Protein AF-X1U974-F1 (afdb_monomer)

Structure (mmCIF, N/CA/C/O backbone):
data_AF-X1U974-F1
#
_entry.id   AF-X1U974-F1
#
loop_
_atom_site.group_PDB
_atom_site.id
_atom_site.type_symbol
_atom_site.label_atom_id
_atom_site.label_alt_id
_atom_site.label_comp_id
_atom_site.label_asym_id
_atom_site.label_entity_id
_atom_site.label_seq_id
_atom_site.pdbx_PDB_ins_code
_atom_site.Cartn_x
_atom_site.Cartn_y
_atom_site.Cartn_z
_atom_site.occupancy
_atom_site.B_iso_or_equiv
_atom_site.auth_seq_id
_atom_site.auth_comp_id
_atom_site.auth_asym_id
_atom_site.auth_atom_id
_atom_site.pdbx_PDB_model_num
ATOM 1 N N . MET A 1 1 ? -51.742 29.903 -13.709 1.00 41.25 1 MET A N 1
ATOM 2 C CA . MET A 1 1 ? -50.369 30.451 -13.685 1.00 41.25 1 MET A CA 1
ATOM 3 C C . MET A 1 1 ? -49.896 30.508 -12.237 1.00 41.25 1 MET A C 1
ATOM 5 O O . MET A 1 1 ? -50.347 31.370 -11.498 1.00 41.25 1 MET A O 1
ATOM 9 N N . LYS A 1 2 ? -49.104 29.526 -11.785 1.00 35.72 2 LYS A N 1
ATOM 10 C CA . LYS A 1 2 ? -48.577 29.450 -10.411 1.00 35.72 2 LYS A CA 1
ATOM 11 C C . LYS A 1 2 ? -47.057 29.304 -10.480 1.00 35.72 2 LYS A C 1
ATOM 13 O O . LYS A 1 2 ? -46.563 28.228 -10.788 1.00 35.72 2 LYS A O 1
ATOM 18 N N . ASN A 1 3 ? -46.354 30.394 -10.187 1.00 39.34 3 ASN A N 1
ATOM 19 C CA . ASN A 1 3 ? -44.942 30.393 -9.820 1.00 39.34 3 ASN A CA 1
ATOM 20 C C . ASN A 1 3 ? -44.834 30.101 -8.324 1.00 39.34 3 ASN A C 1
ATOM 22 O O . ASN A 1 3 ? -45.470 30.797 -7.531 1.00 39.34 3 ASN A O 1
ATOM 26 N N . ARG A 1 4 ? -44.000 29.132 -7.931 1.00 42.38 4 ARG A N 1
ATOM 27 C CA . ARG A 1 4 ? -43.381 29.118 -6.599 1.00 42.38 4 ARG A CA 1
ATOM 28 C C . ARG A 1 4 ? -42.112 28.260 -6.578 1.00 42.38 4 ARG A C 1
ATOM 30 O O . ARG A 1 4 ? -42.156 27.040 -6.659 1.00 42.38 4 ARG A O 1
ATOM 37 N N . ASN A 1 5 ? -41.010 28.996 -6.496 1.00 41.78 5 ASN A N 1
ATOM 38 C CA . ASN A 1 5 ? -39.643 28.682 -6.091 1.00 41.78 5 ASN A CA 1
ATOM 39 C C . ASN A 1 5 ? -39.423 27.365 -5.324 1.00 41.78 5 ASN A C 1
ATOM 41 O O . ASN A 1 5 ? -39.902 27.215 -4.204 1.00 41.78 5 ASN A O 1
ATOM 45 N N . TYR A 1 6 ? -38.543 26.518 -5.866 1.00 37.97 6 TYR A N 1
ATOM 46 C CA . TYR A 1 6 ? -37.746 25.544 -5.113 1.00 37.97 6 TYR A CA 1
ATOM 47 C C . TYR A 1 6 ? -36.282 25.645 -5.561 1.00 37.97 6 TYR A C 1
ATOM 49 O O . TYR A 1 6 ? -35.793 24.856 -6.359 1.00 37.97 6 TYR A O 1
ATOM 57 N N . ILE A 1 7 ? -35.580 26.654 -5.051 1.00 46.31 7 ILE A N 1
ATOM 58 C CA . ILE A 1 7 ? -34.113 26.689 -5.026 1.00 46.31 7 ILE A CA 1
ATOM 59 C C . ILE A 1 7 ? -33.755 26.991 -3.581 1.00 46.31 7 ILE A C 1
ATOM 61 O O . ILE A 1 7 ? -33.578 28.150 -3.243 1.00 46.31 7 ILE A O 1
ATOM 65 N N . PHE A 1 8 ? -33.766 25.988 -2.703 1.00 40.53 8 PHE A N 1
ATOM 66 C CA . PHE A 1 8 ? -33.146 26.089 -1.375 1.00 40.53 8 PHE A CA 1
ATOM 67 C C . PHE A 1 8 ? -33.084 24.714 -0.693 1.00 40.53 8 PHE A C 1
ATOM 69 O O . PHE A 1 8 ? -33.729 24.494 0.322 1.00 40.53 8 PHE A O 1
ATOM 76 N N . LEU A 1 9 ? -32.337 23.754 -1.254 1.00 38.91 9 LEU A N 1
ATOM 77 C CA . LEU A 1 9 ? -31.927 22.573 -0.478 1.00 38.91 9 LEU A CA 1
ATOM 78 C C . LEU A 1 9 ? -30.726 21.817 -1.077 1.00 38.91 9 LEU A C 1
ATOM 80 O O . LEU A 1 9 ? -30.808 20.622 -1.314 1.00 38.91 9 LEU A O 1
ATOM 84 N N . CYS A 1 10 ? -29.596 22.489 -1.324 1.00 38.03 10 CYS A N 1
ATOM 85 C CA . CYS A 1 10 ? -28.354 21.774 -1.681 1.00 38.03 10 CYS A CA 1
ATOM 86 C C . CYS A 1 10 ? -27.076 22.267 -0.986 1.00 38.03 10 CYS A C 1
ATOM 88 O O . CYS A 1 10 ? -26.021 21.692 -1.224 1.00 38.03 10 CYS A O 1
ATOM 90 N N . LEU A 1 11 ? -27.125 23.270 -0.100 1.00 37.75 11 LEU A N 1
ATOM 91 C CA . LEU A 1 11 ? -25.894 23.852 0.464 1.00 37.75 11 LEU A CA 1
ATOM 92 C C . LEU A 1 11 ? -25.492 23.381 1.872 1.00 37.75 11 LEU A C 1
ATOM 94 O O . LEU A 1 11 ? -24.468 23.830 2.372 1.00 37.75 11 LEU A O 1
ATOM 98 N N . LEU A 1 12 ? -26.235 22.473 2.513 1.00 35.28 12 LEU A N 1
ATOM 99 C CA . LEU A 1 12 ? -25.920 22.037 3.886 1.00 35.28 12 LEU A CA 1
ATOM 100 C C . LEU A 1 12 ? -25.143 20.711 3.979 1.00 35.28 12 LEU A C 1
ATOM 102 O O . LEU A 1 12 ? -24.630 20.390 5.045 1.00 35.28 12 LEU A O 1
ATOM 106 N N . ALA A 1 13 ? -24.973 19.974 2.876 1.00 35.94 13 ALA A N 1
ATOM 107 C CA . ALA A 1 13 ? -24.183 18.735 2.868 1.00 35.94 13 ALA A CA 1
ATOM 108 C C . ALA A 1 13 ? -22.669 18.960 2.661 1.00 35.94 13 ALA A C 1
ATOM 110 O O . ALA A 1 13 ? -21.876 18.058 2.922 1.00 35.94 13 ALA A O 1
ATOM 111 N N . SER A 1 14 ? -22.241 20.147 2.212 1.00 40.78 14 SER A N 1
ATOM 112 C CA . SER A 1 14 ? -20.832 20.412 1.875 1.00 40.78 14 SER A CA 1
ATOM 113 C C . SER A 1 14 ? -19.961 20.780 3.080 1.00 40.78 14 SER A C 1
ATOM 115 O O . SER A 1 14 ? -18.750 20.578 3.041 1.00 40.78 14 SER A O 1
ATOM 117 N N . VAL A 1 15 ? -20.553 21.284 4.167 1.00 36.28 15 VAL A N 1
ATOM 118 C CA . VAL A 1 15 ? -19.788 21.797 5.317 1.00 36.28 15 VAL A CA 1
ATOM 119 C C . VAL A 1 15 ? -19.498 20.699 6.351 1.00 36.28 15 VAL A C 1
ATOM 121 O O . VAL A 1 15 ? -18.436 20.708 6.968 1.00 36.28 15 VAL A O 1
ATOM 124 N N . ALA A 1 16 ? -20.362 19.685 6.477 1.00 35.19 16 ALA A N 1
ATOM 125 C CA . ALA A 1 16 ? -20.149 18.565 7.404 1.00 35.19 16 ALA A CA 1
ATOM 126 C C . ALA A 1 16 ? -19.014 17.610 6.967 1.00 35.19 16 ALA A C 1
ATOM 128 O O . ALA A 1 16 ? -18.365 16.994 7.809 1.00 35.19 16 ALA A O 1
ATOM 129 N N . PHE A 1 17 ? -18.703 17.535 5.668 1.00 39.28 17 PHE A N 1
ATOM 130 C CA . PHE A 1 17 ? -17.554 16.768 5.162 1.00 39.28 17 PHE A CA 1
ATOM 131 C C . PHE A 1 17 ? -16.210 17.502 5.307 1.00 39.28 17 PHE A C 1
ATOM 133 O O . PHE A 1 17 ? -15.156 16.866 5.319 1.00 39.28 17 PHE A O 1
ATOM 140 N N . ALA A 1 18 ? -16.220 18.829 5.462 1.00 36.62 18 ALA A N 1
ATOM 141 C CA . ALA A 1 18 ? -15.003 19.643 5.487 1.00 36.62 18 ALA A CA 1
ATOM 142 C C . ALA A 1 18 ? -14.203 19.537 6.805 1.00 36.62 18 ALA A C 1
ATOM 144 O O . ALA A 1 18 ? -13.054 19.975 6.869 1.00 36.62 18 ALA A O 1
ATOM 145 N N . HIS A 1 19 ? -14.771 18.938 7.859 1.00 35.94 19 HIS A N 1
ATOM 146 C CA . HIS A 1 19 ? -14.122 18.797 9.174 1.00 35.94 19 HIS A CA 1
ATOM 147 C C . HIS A 1 19 ? -13.789 17.355 9.583 1.00 35.94 19 HIS A C 1
ATOM 149 O O . HIS A 1 19 ? -13.323 17.128 10.699 1.00 35.94 19 HIS A O 1
ATOM 155 N N . ILE A 1 20 ? -13.940 16.399 8.660 1.00 44.09 20 ILE A N 1
ATOM 156 C CA . ILE A 1 20 ? -13.465 15.007 8.802 1.00 44.09 20 ILE A CA 1
ATOM 157 C C . ILE A 1 20 ? -12.173 14.775 7.972 1.00 44.09 20 ILE A C 1
ATOM 159 O O . ILE A 1 20 ? -11.497 13.762 8.108 1.00 44.09 20 ILE A O 1
ATOM 163 N N . ALA A 1 21 ? -11.762 15.743 7.143 1.00 43.97 21 ALA A N 1
ATOM 164 C CA . ALA A 1 21 ? -10.780 15.565 6.067 1.00 43.97 21 ALA A CA 1
ATOM 165 C C . ALA A 1 21 ? -9.357 16.108 6.351 1.00 43.97 21 ALA A C 1
ATOM 167 O O . ALA A 1 21 ? -8.755 16.767 5.504 1.00 43.97 21 ALA A O 1
ATOM 168 N N . ARG A 1 22 ? -8.779 15.824 7.521 1.00 46.78 22 ARG A N 1
ATOM 169 C CA . ARG A 1 22 ? -7.337 16.013 7.792 1.00 46.78 22 ARG A CA 1
ATOM 170 C C . ARG A 1 22 ? -6.771 14.678 8.292 1.00 46.78 22 ARG A C 1
ATOM 172 O O . ARG A 1 22 ? -7.036 14.330 9.425 1.00 46.78 22 ARG A O 1
ATOM 179 N N . ALA A 1 23 ? -6.023 13.861 7.558 1.00 50.75 23 ALA A N 1
ATOM 180 C CA . ALA A 1 23 ? -5.743 13.770 6.134 1.00 50.75 23 ALA A CA 1
ATOM 181 C C . ALA A 1 23 ? -5.768 12.267 5.798 1.00 50.75 23 ALA A C 1
ATOM 183 O O . ALA A 1 23 ? -4.878 11.528 6.211 1.00 50.75 23 ALA A O 1
ATOM 184 N N . ALA A 1 24 ? -6.792 11.797 5.087 1.00 69.50 24 ALA A N 1
ATOM 185 C CA . ALA A 1 24 ? -6.838 10.422 4.592 1.00 69.50 24 ALA A CA 1
ATOM 186 C C . ALA A 1 24 ? -5.988 10.321 3.317 1.00 69.50 24 ALA A C 1
ATOM 188 O O . ALA A 1 24 ? -6.545 10.184 2.238 1.00 69.50 24 ALA A O 1
ATOM 189 N N . GLY A 1 25 ? -4.667 10.503 3.439 1.00 70.94 25 GLY A N 1
ATOM 190 C CA . GLY A 1 25 ? -3.688 10.399 2.354 1.00 70.94 25 GLY A CA 1
ATOM 191 C C . GLY A 1 25 ? -4.029 11.125 1.026 1.00 70.94 25 GLY A C 1
ATOM 192 O O . GLY A 1 25 ? -4.978 11.908 0.936 1.00 70.94 25 GLY A O 1
ATOM 193 N N . PRO A 1 26 ? -3.231 10.913 -0.034 1.00 90.62 26 PRO A N 1
ATOM 194 C CA . PRO A 1 26 ? -1.833 10.511 0.099 1.00 90.62 26 PRO A CA 1
ATOM 195 C C . PRO A 1 26 ? -1.086 11.543 0.959 1.00 90.62 26 PRO A C 1
ATOM 197 O O . PRO A 1 26 ? -1.372 12.741 0.890 1.00 90.62 26 PRO A O 1
ATOM 200 N N . THR A 1 27 ? -0.166 11.094 1.813 1.00 92.94 27 THR A N 1
ATOM 201 C CA . THR A 1 27 ? 0.571 12.015 2.688 1.00 92.94 27 THR A CA 1
ATOM 202 C C . THR A 1 27 ? 1.463 12.919 1.835 1.00 92.94 27 THR A C 1
ATOM 204 O O . THR A 1 27 ? 2.226 12.397 1.011 1.00 92.94 27 THR A O 1
ATOM 207 N N . PRO A 1 28 ? 1.419 14.255 2.031 1.00 94.00 28 PRO A N 1
ATOM 208 C CA . PRO A 1 28 ? 2.282 15.186 1.311 1.00 94.00 28 PRO A CA 1
ATOM 209 C C . PRO A 1 28 ? 3.772 14.814 1.422 1.00 94.00 28 PRO A C 1
ATOM 211 O O . PRO A 1 28 ? 4.195 14.333 2.479 1.00 94.00 28 PRO A O 1
ATOM 214 N N . PRO A 1 29 ? 4.591 15.018 0.370 1.00 93.75 29 PRO A N 1
ATOM 215 C CA . PRO A 1 29 ? 5.989 14.579 0.362 1.00 93.75 29 PRO A CA 1
ATOM 216 C C . PRO A 1 29 ? 6.843 15.118 1.519 1.00 93.75 29 PRO A C 1
ATOM 218 O O . PRO A 1 29 ? 7.663 14.388 2.071 1.00 93.75 29 PRO A O 1
ATOM 221 N N . ASP A 1 30 ? 6.634 16.370 1.920 1.00 95.12 30 ASP A N 1
ATOM 222 C CA . ASP A 1 30 ? 7.318 17.017 3.041 1.00 95.12 30 ASP A CA 1
ATOM 223 C C . ASP A 1 30 ? 6.929 16.386 4.388 1.00 95.12 30 ASP A C 1
ATOM 225 O O . ASP A 1 30 ? 7.796 16.076 5.209 1.00 95.12 30 ASP A O 1
ATOM 229 N N . VAL A 1 31 ? 5.640 16.094 4.584 1.00 94.81 31 VAL A N 1
ATOM 230 C CA . VAL A 1 31 ? 5.135 15.396 5.776 1.00 94.81 31 VAL A CA 1
ATOM 231 C C . VAL A 1 31 ? 5.654 13.957 5.821 1.00 94.81 31 VAL A C 1
ATOM 233 O O . VAL A 1 31 ? 6.079 13.483 6.876 1.00 94.81 31 VAL A O 1
ATOM 236 N N . LYS A 1 32 ? 5.678 13.269 4.675 1.00 94.56 32 LYS A N 1
ATOM 237 C CA . LYS A 1 32 ? 6.235 11.918 4.524 1.00 94.56 32 LYS A CA 1
ATOM 238 C C . LYS A 1 32 ? 7.719 11.898 4.902 1.00 94.56 32 LYS A C 1
ATOM 240 O O . LYS A 1 32 ? 8.119 11.088 5.736 1.00 94.56 32 LYS A O 1
ATOM 245 N N . ALA A 1 33 ? 8.511 12.838 4.382 1.00 95.81 33 ALA A N 1
ATOM 246 C CA . ALA A 1 33 ? 9.928 12.979 4.715 1.00 95.81 33 ALA A CA 1
ATOM 247 C C . ALA A 1 33 ? 10.154 13.293 6.206 1.00 95.81 33 ALA A C 1
ATOM 249 O O . ALA A 1 33 ? 11.033 12.702 6.840 1.00 95.81 33 ALA A O 1
ATOM 250 N N . ALA A 1 34 ? 9.336 14.169 6.798 1.00 96.81 34 ALA A N 1
ATOM 251 C CA . ALA A 1 34 ? 9.402 14.477 8.225 1.00 96.81 34 ALA A CA 1
ATOM 252 C C . ALA A 1 34 ? 9.102 13.244 9.095 1.00 96.81 34 ALA A C 1
ATOM 254 O O . ALA A 1 34 ? 9.831 12.975 10.051 1.00 96.81 34 ALA A O 1
ATOM 255 N N . LYS A 1 35 ? 8.078 12.456 8.739 1.00 95.44 35 LYS A N 1
ATOM 256 C CA . LYS A 1 35 ? 7.738 11.198 9.422 1.00 95.44 35 LYS A CA 1
ATOM 257 C C . LYS A 1 35 ? 8.854 10.160 9.301 1.00 95.44 35 LYS A C 1
ATOM 259 O O . LYS A 1 35 ? 9.212 9.551 10.304 1.00 95.44 35 LYS A O 1
ATOM 264 N N . MET A 1 36 ? 9.438 9.996 8.112 1.00 96.81 36 MET A N 1
ATOM 265 C CA . MET A 1 36 ? 10.586 9.105 7.895 1.00 96.81 36 MET A CA 1
ATOM 266 C C . MET A 1 36 ? 11.767 9.497 8.788 1.00 96.81 36 MET A C 1
ATOM 268 O O . MET A 1 36 ? 12.278 8.661 9.532 1.00 96.81 36 MET A O 1
ATOM 272 N N . LYS A 1 37 ? 12.131 10.786 8.804 1.00 97.69 37 LYS A N 1
ATOM 273 C CA . LYS A 1 37 ? 13.188 11.314 9.676 1.00 97.69 37 LYS A CA 1
ATOM 274 C C . LYS A 1 37 ? 12.889 11.058 11.154 1.00 97.69 37 LYS A C 1
ATOM 276 O O . LYS A 1 37 ? 13.758 10.579 11.871 1.00 97.69 37 LYS A O 1
ATOM 281 N N . ALA A 1 38 ? 11.664 11.329 11.606 1.00 96.94 38 ALA A N 1
ATOM 282 C CA . ALA A 1 38 ? 11.255 11.111 12.995 1.00 96.94 38 ALA A CA 1
ATOM 283 C C . ALA A 1 38 ? 11.312 9.633 13.424 1.00 96.94 38 ALA A C 1
ATOM 285 O O . ALA A 1 38 ? 11.415 9.336 14.612 1.00 96.94 38 ALA A O 1
ATOM 286 N N . ARG A 1 39 ? 11.242 8.705 12.464 1.00 94.69 39 ARG A N 1
ATOM 287 C CA . ARG A 1 39 ? 11.281 7.254 12.686 1.00 94.69 39 ARG A CA 1
ATOM 288 C C . ARG A 1 39 ? 12.622 6.619 12.316 1.00 94.69 39 ARG A C 1
ATOM 290 O O . ARG A 1 39 ? 12.718 5.397 12.340 1.00 94.69 39 ARG A O 1
ATOM 297 N N . ASN A 1 40 ? 13.641 7.427 12.007 1.00 96.75 40 ASN A N 1
ATOM 298 C CA . ASN A 1 40 ? 14.952 6.977 11.528 1.00 96.75 40 ASN A CA 1
ATOM 299 C C . ASN A 1 40 ? 14.867 6.032 10.316 1.00 96.75 40 ASN A C 1
ATOM 301 O O . ASN A 1 40 ? 15.693 5.137 10.163 1.00 96.75 40 ASN A O 1
ATOM 305 N N . VAL A 1 41 ? 13.869 6.234 9.455 1.00 96.62 41 VAL A N 1
ATOM 306 C CA . VAL A 1 41 ? 13.731 5.508 8.194 1.00 96.62 41 VAL A CA 1
ATOM 307 C C . VAL A 1 41 ? 14.375 6.329 7.085 1.00 96.62 41 VAL A C 1
ATOM 309 O O . VAL A 1 41 ? 14.051 7.500 6.894 1.00 96.62 41 VAL A O 1
ATOM 312 N N . SER A 1 42 ? 15.277 5.711 6.333 1.00 97.06 42 SER A N 1
ATOM 313 C CA . SER A 1 42 ? 15.936 6.329 5.175 1.00 97.06 42 SER A CA 1
ATOM 314 C C . SER A 1 42 ? 15.439 5.740 3.854 1.00 97.06 42 SER A C 1
ATOM 316 O O . SER A 1 42 ? 15.156 4.545 3.765 1.00 97.06 42 SER A O 1
ATOM 318 N N . ALA A 1 43 ? 15.338 6.571 2.817 1.00 97.12 43 ALA A N 1
ATOM 319 C CA . ALA A 1 43 ? 15.158 6.092 1.448 1.00 97.12 43 ALA A CA 1
ATOM 320 C C . ALA A 1 43 ? 16.449 5.412 0.943 1.00 97.12 43 ALA A C 1
ATOM 322 O O . ALA A 1 43 ? 17.531 5.744 1.439 1.00 97.12 43 ALA A O 1
ATOM 323 N N . PRO A 1 44 ? 16.373 4.486 -0.033 1.00 97.94 44 PRO A N 1
ATOM 324 C CA . PRO A 1 44 ? 17.572 3.938 -0.657 1.00 97.94 44 PRO A CA 1
ATOM 325 C C . PRO A 1 44 ? 18.404 5.054 -1.301 1.00 97.94 44 PRO A C 1
ATOM 327 O O . PRO A 1 44 ? 17.875 5.921 -1.994 1.00 97.94 44 PRO A O 1
ATOM 330 N N . THR A 1 45 ? 19.716 5.008 -1.084 1.00 98.44 45 THR A N 1
ATOM 331 C CA . THR A 1 45 ? 20.695 5.866 -1.767 1.00 98.44 45 THR A CA 1
ATOM 332 C C . THR A 1 45 ? 20.774 5.532 -3.256 1.00 98.44 45 THR A C 1
ATOM 334 O O . THR A 1 45 ? 20.461 4.411 -3.655 1.00 98.44 45 THR A O 1
ATOM 337 N N . ASP A 1 46 ? 21.297 6.442 -4.079 1.00 98.44 46 ASP A N 1
ATOM 338 C CA . ASP A 1 46 ? 21.497 6.195 -5.516 1.00 98.44 46 ASP A CA 1
ATOM 339 C C . ASP A 1 46 ? 22.315 4.929 -5.797 1.00 98.44 46 ASP A C 1
ATOM 341 O O . ASP A 1 46 ? 22.018 4.178 -6.726 1.00 98.44 46 ASP A O 1
ATOM 345 N N . GLN A 1 47 ? 23.330 4.649 -4.972 1.00 98.56 47 GLN A N 1
ATOM 346 C CA . GLN A 1 47 ? 24.119 3.427 -5.104 1.00 98.56 47 GLN A CA 1
ATOM 347 C C . GLN A 1 47 ? 23.272 2.178 -4.825 1.00 98.56 47 GLN A C 1
ATOM 349 O O . GLN A 1 47 ? 23.373 1.194 -5.553 1.00 98.56 47 GLN A O 1
ATOM 354 N N . GLN A 1 48 ? 22.411 2.212 -3.807 1.00 98.62 48 GLN A N 1
ATOM 355 C CA . GLN A 1 48 ? 21.490 1.110 -3.521 1.00 98.62 48 GLN A CA 1
ATOM 356 C C . GLN A 1 48 ? 20.422 0.969 -4.608 1.00 98.62 48 GLN A C 1
ATOM 358 O O . GLN A 1 48 ? 20.096 -0.153 -4.981 1.00 98.62 48 GLN A O 1
ATOM 363 N N . ILE A 1 49 ? 19.927 2.074 -5.171 1.00 98.81 49 ILE A N 1
ATOM 364 C CA . ILE A 1 49 ? 19.004 2.051 -6.312 1.00 98.81 49 ILE A CA 1
ATOM 365 C C . ILE A 1 49 ? 19.659 1.350 -7.504 1.00 98.81 49 ILE A C 1
ATOM 367 O O . ILE A 1 49 ? 19.057 0.436 -8.058 1.00 98.81 49 ILE A O 1
ATOM 371 N N . LYS A 1 50 ? 20.913 1.678 -7.840 1.00 98.62 50 LYS A N 1
ATOM 372 C CA . LYS A 1 50 ? 21.663 0.988 -8.907 1.00 98.62 50 LYS A CA 1
ATOM 373 C C . LYS A 1 50 ? 21.800 -0.513 -8.653 1.00 98.62 50 LYS A C 1
ATOM 375 O O . LYS A 1 50 ? 21.688 -1.299 -9.588 1.00 98.62 50 LYS A O 1
ATOM 380 N N . LEU A 1 51 ? 22.018 -0.923 -7.402 1.00 98.62 51 LEU A N 1
ATOM 381 C CA . LEU A 1 51 ? 22.063 -2.345 -7.042 1.00 98.62 51 LEU A CA 1
ATOM 382 C C . LEU A 1 51 ? 20.699 -3.024 -7.232 1.00 98.62 51 LEU A C 1
ATOM 384 O O . LEU A 1 51 ? 20.646 -4.129 -7.765 1.00 98.62 51 LEU A O 1
ATOM 388 N N . ILE A 1 52 ? 19.599 -2.359 -6.861 1.00 98.44 52 ILE A N 1
ATOM 389 C CA . ILE A 1 52 ? 18.238 -2.866 -7.103 1.00 98.44 52 ILE A CA 1
ATOM 390 C C . ILE A 1 52 ? 17.974 -2.983 -8.614 1.00 98.44 52 ILE A C 1
ATOM 392 O O . ILE A 1 52 ? 17.452 -3.997 -9.072 1.00 98.44 52 ILE A O 1
ATOM 396 N N . GLU A 1 53 ? 18.368 -1.983 -9.406 1.00 98.38 53 GLU A N 1
ATOM 397 C CA . GLU A 1 53 ? 18.218 -1.994 -10.867 1.00 98.38 53 GLU A CA 1
ATOM 398 C C . GLU A 1 53 ? 19.029 -3.097 -11.545 1.00 98.38 53 GLU A C 1
ATOM 400 O O . GLU A 1 53 ? 18.529 -3.724 -12.482 1.00 98.38 53 GLU A O 1
ATOM 405 N N . ALA A 1 54 ? 20.252 -3.345 -11.075 1.00 98.25 54 ALA A N 1
ATOM 406 C CA . ALA A 1 54 ? 21.107 -4.416 -11.575 1.00 98.25 54 ALA A CA 1
ATOM 407 C C . ALA A 1 54 ? 20.561 -5.808 -11.219 1.00 98.25 54 ALA A C 1
ATOM 409 O O . ALA A 1 54 ? 20.685 -6.734 -12.016 1.00 98.25 54 ALA A O 1
ATOM 410 N N . ALA A 1 55 ? 19.938 -5.955 -10.046 1.00 97.94 55 ALA A N 1
ATOM 411 C CA . ALA A 1 55 ? 19.338 -7.214 -9.608 1.00 97.94 55 ALA A CA 1
ATOM 412 C C . ALA A 1 55 ? 17.984 -7.510 -10.280 1.00 97.94 55 ALA A C 1
ATOM 414 O O . ALA A 1 55 ? 17.602 -8.671 -10.424 1.00 97.94 55 ALA A O 1
ATOM 415 N N . ALA A 1 56 ? 17.237 -6.477 -10.676 1.00 97.50 56 ALA A N 1
ATOM 416 C CA . ALA A 1 56 ? 15.942 -6.640 -11.323 1.00 97.50 56 ALA A CA 1
ATOM 417 C C . ALA A 1 56 ? 16.093 -7.182 -12.762 1.00 97.50 56 ALA A C 1
ATOM 419 O O . ALA A 1 56 ? 16.914 -6.666 -13.524 1.00 97.50 56 ALA A O 1
ATOM 420 N N . PRO A 1 57 ? 15.280 -8.164 -13.192 1.00 96.88 57 PRO A N 1
ATOM 421 C CA . PRO A 1 57 ? 15.342 -8.685 -14.554 1.00 96.88 57 PRO A CA 1
ATOM 422 C C . PRO A 1 57 ? 14.893 -7.640 -15.586 1.00 96.88 57 PRO A C 1
ATOM 424 O O . PRO A 1 57 ? 14.000 -6.831 -15.329 1.00 96.88 57 PRO A O 1
ATOM 427 N N . ASP A 1 58 ? 15.474 -7.690 -16.786 1.00 96.06 58 ASP A N 1
ATOM 428 C CA . ASP A 1 58 ? 15.113 -6.794 -17.900 1.00 96.06 58 ASP A CA 1
ATOM 429 C C . ASP A 1 58 ? 13.807 -7.190 -18.600 1.00 96.06 58 ASP A C 1
ATOM 431 O O . ASP A 1 58 ? 13.281 -6.445 -19.421 1.00 96.06 58 ASP A O 1
ATOM 435 N N . LYS A 1 59 ? 13.294 -8.393 -18.332 1.00 94.81 59 LYS A N 1
ATOM 436 C CA . LYS A 1 59 ? 12.058 -8.912 -18.9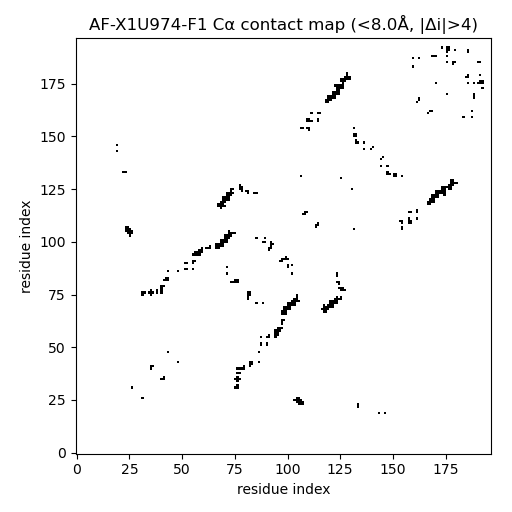22 1.00 94.81 59 LYS A CA 1
ATOM 437 C C . LYS A 1 59 ? 11.265 -9.664 -17.872 1.00 94.81 59 LYS A C 1
ATOM 439 O O . LYS A 1 59 ? 11.833 -10.307 -16.991 1.00 94.81 59 LYS A O 1
ATOM 444 N N . ALA A 1 60 ? 9.944 -9.601 -17.988 1.00 94.19 60 ALA A N 1
ATOM 445 C CA . ALA A 1 60 ? 9.068 -10.394 -17.144 1.00 94.19 60 ALA A CA 1
ATOM 446 C C . ALA A 1 60 ? 9.326 -11.897 -17.376 1.00 94.19 60 ALA A C 1
ATOM 448 O O . ALA A 1 60 ? 9.408 -12.315 -18.535 1.00 94.19 60 ALA A O 1
ATOM 449 N N . PRO A 1 61 ? 9.400 -12.727 -16.318 1.00 91.19 61 PRO A N 1
ATOM 450 C CA . PRO A 1 61 ? 9.551 -14.176 -16.470 1.00 91.19 61 PRO A CA 1
ATOM 451 C C . PRO A 1 61 ? 8.320 -14.823 -17.127 1.00 91.19 61 PRO A C 1
ATOM 453 O O . PRO A 1 61 ? 8.415 -15.906 -17.694 1.00 91.19 61 PRO A O 1
ATOM 456 N N . ALA A 1 62 ? 7.170 -14.145 -17.0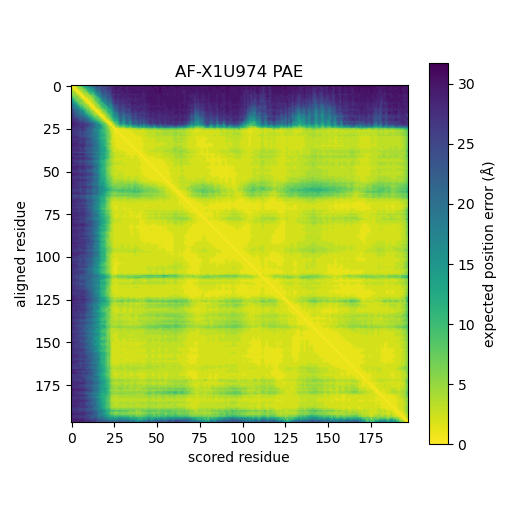82 1.00 93.25 62 ALA A N 1
ATOM 457 C CA . ALA A 1 62 ? 5.954 -14.522 -17.785 1.00 93.25 62 ALA A CA 1
ATOM 458 C C . ALA A 1 62 ? 5.302 -13.285 -18.412 1.00 93.25 62 ALA A C 1
ATOM 460 O O . ALA A 1 62 ? 5.273 -12.210 -17.809 1.00 93.25 62 ALA A O 1
ATOM 461 N N . LYS A 1 63 ? 4.746 -13.443 -19.617 1.00 92.31 63 LYS A N 1
ATOM 462 C CA . LYS A 1 63 ? 4.015 -12.373 -20.301 1.00 92.31 63 LYS A CA 1
ATOM 463 C C . LYS A 1 63 ? 2.621 -12.211 -19.674 1.00 92.31 63 LYS A C 1
ATOM 465 O O . LYS A 1 63 ? 1.855 -13.176 -19.676 1.00 92.31 63 LYS A O 1
ATOM 470 N N . PRO A 1 64 ? 2.240 -11.014 -19.195 1.00 94.19 64 PRO A N 1
ATOM 471 C CA . PRO A 1 64 ? 0.879 -10.772 -18.734 1.00 94.19 64 PRO A CA 1
ATOM 472 C C . PRO A 1 64 ? -0.132 -10.947 -19.873 1.00 94.19 64 PRO A C 1
ATOM 474 O O . PRO A 1 64 ? 0.067 -10.438 -20.975 1.00 94.19 64 PRO A O 1
ATOM 477 N N . ALA A 1 65 ? -1.251 -11.622 -19.598 1.00 94.31 65 ALA A N 1
ATOM 478 C CA . ALA A 1 65 ? -2.328 -11.806 -20.579 1.00 94.31 65 ALA A CA 1
ATOM 479 C C . ALA A 1 65 ? -3.021 -10.489 -20.989 1.00 94.31 65 ALA A C 1
ATOM 481 O O . ALA A 1 65 ? -3.609 -10.398 -22.062 1.00 94.31 65 ALA A O 1
ATOM 482 N N . LYS A 1 66 ? -2.960 -9.473 -20.125 1.00 95.69 66 LYS A N 1
ATOM 483 C CA . LYS A 1 66 ? -3.453 -8.108 -20.339 1.00 95.69 66 LYS A CA 1
ATOM 484 C C . LYS A 1 66 ? -2.608 -7.137 -19.504 1.00 95.69 66 LYS A C 1
ATOM 486 O O . LYS A 1 66 ? -1.978 -7.614 -18.553 1.00 95.69 66 LYS A O 1
ATOM 491 N N . PRO A 1 67 ? -2.607 -5.823 -19.802 1.00 97.06 67 PRO A N 1
ATOM 492 C CA . PRO A 1 67 ? -1.987 -4.825 -18.933 1.00 97.06 67 PRO A CA 1
ATOM 493 C C . PRO A 1 67 ? -2.488 -4.971 -17.496 1.00 97.06 67 PRO A C 1
ATOM 495 O O . PRO A 1 67 ? -3.682 -5.197 -17.283 1.00 97.06 67 PRO A O 1
ATOM 498 N N . ARG A 1 68 ? -1.571 -4.896 -16.529 1.00 98.00 68 ARG A N 1
ATOM 499 C CA . ARG A 1 68 ? -1.874 -5.068 -15.105 1.00 98.00 68 ARG A CA 1
ATOM 500 C C . ARG A 1 68 ? -1.585 -3.798 -14.340 1.00 98.00 68 ARG A C 1
ATOM 502 O O . ARG A 1 68 ? -0.549 -3.188 -14.577 1.00 98.00 68 ARG A O 1
ATOM 509 N N . LYS A 1 69 ? -2.455 -3.451 -13.397 1.00 98.50 69 LYS A N 1
ATOM 510 C CA . LYS A 1 69 ? -2.245 -2.328 -12.477 1.00 98.50 69 LYS A CA 1
ATOM 511 C C . LYS A 1 69 ? -2.147 -2.848 -11.050 1.00 98.50 69 LYS A C 1
ATOM 513 O O . LYS A 1 69 ? -3.035 -3.563 -10.595 1.00 98.50 69 LYS A O 1
ATOM 518 N N . VAL A 1 70 ? -1.074 -2.516 -10.345 1.00 98.81 70 VAL A N 1
ATOM 519 C CA . VAL A 1 70 ? -0.786 -3.026 -9.000 1.00 98.81 70 VAL A CA 1
ATOM 520 C C . VAL A 1 70 ? -0.693 -1.860 -8.030 1.00 98.81 70 VAL A C 1
ATOM 522 O O . VAL A 1 70 ? 0.118 -0.956 -8.222 1.00 98.81 70 VAL A O 1
ATOM 525 N N . LEU A 1 71 ? -1.516 -1.890 -6.984 1.00 98.81 71 LEU A N 1
ATOM 526 C CA . LEU A 1 71 ? -1.436 -0.931 -5.888 1.00 98.81 71 LEU A CA 1
ATOM 527 C C . LEU A 1 71 ? -0.405 -1.424 -4.874 1.00 98.81 71 LEU A C 1
ATOM 529 O O . LEU A 1 71 ? -0.570 -2.494 -4.297 1.00 98.81 71 LEU A O 1
ATOM 533 N N . VAL A 1 72 ? 0.641 -0.639 -4.645 1.00 98.69 72 VAL A N 1
ATOM 534 C CA . VAL A 1 72 ? 1.625 -0.842 -3.581 1.00 98.69 72 VAL A CA 1
ATOM 535 C C . VAL A 1 72 ? 1.259 0.078 -2.433 1.00 98.69 72 VAL A C 1
ATOM 537 O O . VAL A 1 72 ? 1.565 1.270 -2.467 1.00 98.69 72 VAL A O 1
ATOM 540 N N . TRP A 1 73 ? 0.549 -0.478 -1.452 1.00 98.06 73 TRP A N 1
ATOM 541 C CA . TRP A 1 73 ? -0.021 0.284 -0.352 1.00 98.06 73 TRP A CA 1
ATOM 542 C C . TRP A 1 73 ? 0.758 0.097 0.945 1.00 98.06 73 TRP A C 1
ATOM 544 O O . TRP A 1 73 ? 1.048 -1.029 1.355 1.00 98.06 73 TRP A O 1
ATOM 554 N N . GLY A 1 74 ? 1.068 1.202 1.615 1.00 95.75 74 GLY A N 1
ATOM 555 C CA . GLY A 1 74 ? 1.650 1.193 2.952 1.00 95.75 74 GLY A CA 1
ATOM 556 C C . GLY A 1 74 ? 2.238 2.541 3.345 1.00 95.75 74 GLY A C 1
ATOM 557 O O . GLY A 1 74 ? 2.375 3.453 2.532 1.00 95.75 74 GLY A O 1
ATOM 558 N N . HIS A 1 75 ? 2.622 2.659 4.610 1.00 95.00 75 HIS A N 1
ATOM 559 C CA . HIS A 1 75 ? 3.247 3.858 5.149 1.00 95.00 75 HIS A CA 1
ATOM 560 C C . HIS A 1 75 ? 4.772 3.755 5.093 1.00 95.00 75 HIS A C 1
ATOM 562 O O . HIS A 1 75 ? 5.400 3.058 5.891 1.00 95.00 75 HIS A O 1
ATOM 568 N N . THR A 1 76 ? 5.401 4.501 4.182 1.00 95.12 76 THR A N 1
ATOM 569 C CA . THR A 1 76 ? 6.850 4.374 3.933 1.00 95.12 76 THR A CA 1
ATOM 570 C C . THR A 1 76 ? 7.738 4.661 5.162 1.00 95.12 76 THR A C 1
ATOM 572 O O . THR A 1 76 ? 8.882 4.230 5.234 1.00 95.12 76 THR A O 1
ATOM 575 N N . TRP A 1 77 ? 7.219 5.373 6.168 1.00 94.62 77 TRP A N 1
ATOM 576 C CA . TRP A 1 77 ? 7.942 5.752 7.389 1.00 94.62 77 TRP A CA 1
ATOM 577 C C . TRP A 1 77 ? 7.836 4.742 8.540 1.00 94.62 77 TRP A C 1
ATOM 579 O O . TRP A 1 77 ? 8.379 5.001 9.616 1.00 94.62 77 TRP A O 1
ATOM 589 N N . THR A 1 78 ? 7.098 3.638 8.389 1.00 92.25 78 THR A N 1
ATOM 590 C CA . THR A 1 78 ? 6.793 2.763 9.537 1.00 92.25 78 THR A CA 1
ATOM 591 C C . THR A 1 78 ? 7.829 1.685 9.793 1.00 92.25 78 THR A C 1
ATOM 593 O O . THR A 1 78 ? 7.988 1.278 10.945 1.00 92.25 78 THR A O 1
ATOM 596 N N . HIS A 1 79 ? 8.540 1.252 8.751 1.00 93.50 79 HIS A N 1
ATOM 597 C CA . HIS A 1 79 ? 9.546 0.199 8.816 1.00 93.50 79 HIS A CA 1
ATOM 598 C C . HIS A 1 79 ? 10.627 0.437 7.751 1.00 93.50 79 HIS A C 1
ATOM 600 O O . HIS A 1 79 ? 10.336 0.846 6.628 1.00 93.50 79 HIS A O 1
ATOM 606 N N . GLN A 1 80 ? 11.898 0.199 8.080 1.00 95.75 80 GLN A N 1
ATOM 607 C CA . GLN A 1 80 ? 13.025 0.520 7.186 1.00 95.75 80 GLN A CA 1
ATOM 608 C C . GLN A 1 80 ? 12.964 -0.168 5.798 1.00 95.75 80 GLN A C 1
ATOM 610 O O . GLN A 1 80 ? 13.379 0.449 4.815 1.00 95.75 80 GLN A O 1
ATOM 615 N N . PRO A 1 81 ? 12.434 -1.397 5.649 1.00 96.19 81 PRO A N 1
ATOM 616 C CA . PRO A 1 81 ? 12.271 -2.028 4.340 1.00 96.19 81 PRO A CA 1
ATOM 617 C C . PRO A 1 81 ? 11.215 -1.380 3.429 1.00 96.19 81 PRO A C 1
ATOM 619 O O . PRO A 1 81 ? 11.270 -1.605 2.221 1.00 96.19 81 PRO A O 1
ATOM 622 N N . ASN A 1 82 ? 10.275 -0.578 3.953 1.00 97.06 82 ASN A N 1
ATOM 623 C CA . ASN A 1 82 ? 9.195 0.015 3.154 1.00 97.06 82 ASN A CA 1
ATOM 624 C C . ASN A 1 82 ? 9.685 0.776 1.902 1.00 97.06 82 ASN A C 1
ATOM 626 O O . ASN A 1 82 ? 9.259 0.403 0.805 1.00 97.0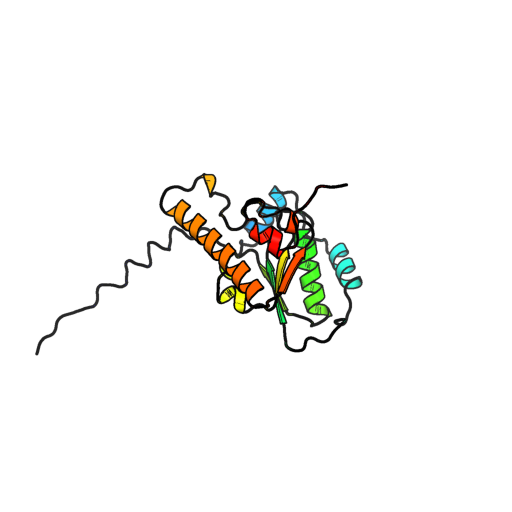6 82 ASN A O 1
ATOM 630 N N . PRO A 1 83 ? 10.565 1.799 2.007 1.00 97.44 83 PRO A N 1
ATOM 631 C CA . PRO A 1 83 ? 10.989 2.584 0.844 1.00 97.44 83 PRO A CA 1
ATOM 632 C C . PRO A 1 83 ? 11.833 1.770 -0.144 1.00 97.44 83 PRO A C 1
ATOM 634 O O . PRO A 1 83 ? 11.844 2.057 -1.341 1.00 97.44 83 PRO A O 1
ATOM 637 N N . TYR A 1 84 ? 12.522 0.729 0.331 1.00 98.19 84 TYR A N 1
ATOM 638 C CA . TYR A 1 84 ? 13.277 -0.184 -0.529 1.00 98.19 84 TYR A CA 1
ATOM 639 C C . TYR A 1 84 ? 12.331 -1.066 -1.347 1.00 98.19 84 TYR A C 1
ATOM 641 O O . TYR A 1 84 ? 12.538 -1.230 -2.546 1.00 98.19 84 TYR A O 1
ATOM 649 N N . ALA A 1 85 ? 11.270 -1.588 -0.727 1.00 98.06 85 ALA A N 1
ATOM 650 C CA . ALA A 1 85 ? 10.252 -2.378 -1.411 1.00 98.06 85 ALA A CA 1
ATOM 651 C C . ALA A 1 85 ? 9.448 -1.544 -2.424 1.00 98.06 85 ALA A C 1
ATOM 653 O O . ALA A 1 85 ? 9.215 -2.013 -3.536 1.00 98.06 85 ALA A O 1
ATOM 654 N N . GLU A 1 86 ? 9.093 -0.296 -2.087 1.00 98.19 86 GLU A N 1
ATOM 655 C CA . GLU A 1 86 ? 8.470 0.652 -3.029 1.00 98.19 86 GLU A CA 1
ATOM 656 C C . GLU A 1 86 ? 9.349 0.836 -4.266 1.00 98.19 86 GLU A C 1
ATOM 658 O O . GLU A 1 86 ? 8.902 0.618 -5.393 1.00 98.19 86 GLU A O 1
ATOM 663 N N . LYS A 1 87 ? 10.632 1.155 -4.054 1.00 98.56 87 LYS A N 1
ATOM 664 C CA . LYS A 1 87 ? 11.580 1.371 -5.146 1.00 98.56 87 LYS A CA 1
ATOM 665 C C . LYS A 1 87 ? 11.819 0.106 -5.972 1.00 98.56 87 LYS A C 1
ATOM 667 O O . LYS A 1 87 ? 11.891 0.184 -7.196 1.00 98.56 87 LYS A O 1
ATOM 672 N N . ALA A 1 88 ? 11.906 -1.059 -5.333 1.00 98.56 88 ALA A N 1
ATOM 673 C CA . ALA A 1 88 ? 12.067 -2.332 -6.025 1.00 98.56 88 ALA A CA 1
ATOM 674 C C . ALA A 1 88 ? 10.859 -2.664 -6.912 1.00 98.56 88 ALA A C 1
ATOM 676 O O . ALA A 1 88 ? 11.046 -3.053 -8.062 1.00 98.56 88 ALA A O 1
ATOM 677 N N . LEU A 1 89 ? 9.629 -2.465 -6.427 1.00 98.56 89 LEU A N 1
ATOM 678 C CA . LEU A 1 89 ? 8.417 -2.700 -7.219 1.00 98.56 89 LEU A CA 1
ATOM 679 C C . LEU A 1 89 ? 8.265 -1.696 -8.366 1.00 98.56 89 LEU A C 1
ATOM 681 O O . LEU A 1 89 ? 7.863 -2.094 -9.457 1.00 98.56 89 LEU A O 1
ATOM 685 N N . GLU A 1 90 ? 8.646 -0.433 -8.161 1.00 98.44 90 GLU A N 1
ATOM 686 C CA . GLU A 1 90 ? 8.720 0.574 -9.229 1.00 98.44 90 GLU A CA 1
ATOM 687 C C . GLU A 1 90 ? 9.699 0.154 -10.338 1.00 98.44 90 GLU A C 1
ATOM 689 O O . GLU A 1 90 ? 9.363 0.182 -11.524 1.00 98.44 90 GLU A O 1
ATOM 694 N N . ILE A 1 91 ? 10.908 -0.274 -9.961 1.00 98.62 91 ILE A N 1
ATOM 695 C CA . ILE A 1 91 ? 11.940 -0.725 -10.902 1.00 98.62 91 ILE A CA 1
ATOM 696 C C . ILE A 1 91 ? 11.491 -1.992 -11.631 1.00 98.62 91 ILE A C 1
ATOM 698 O O . ILE A 1 91 ? 11.639 -2.070 -12.849 1.00 98.62 91 ILE A O 1
ATOM 702 N N . LEU A 1 92 ? 10.921 -2.969 -10.919 1.00 98.25 92 LEU A N 1
ATOM 703 C CA . LEU A 1 92 ? 10.396 -4.194 -11.522 1.00 98.25 92 LEU A CA 1
ATOM 704 C C . LEU A 1 92 ? 9.299 -3.881 -12.540 1.00 98.25 92 LEU A C 1
ATOM 706 O O . LEU A 1 92 ? 9.370 -4.381 -13.662 1.00 98.25 92 LEU A O 1
ATOM 710 N N . ALA A 1 93 ? 8.334 -3.028 -12.190 1.00 97.94 93 A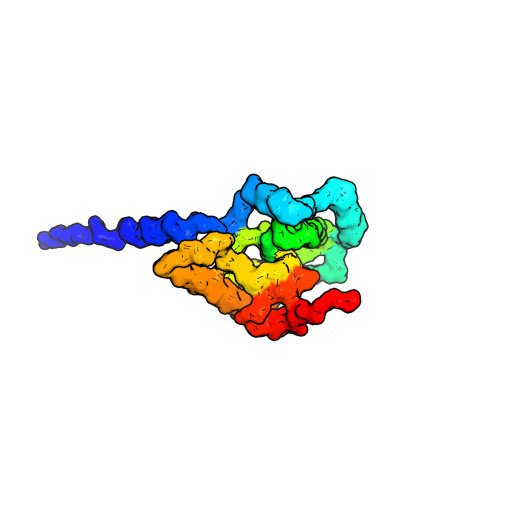LA A N 1
ATOM 711 C CA . ALA A 1 93 ? 7.286 -2.576 -13.102 1.00 97.94 93 ALA A CA 1
ATOM 712 C C . ALA A 1 93 ? 7.884 -1.971 -14.379 1.00 97.94 93 ALA A C 1
ATOM 714 O O . ALA A 1 93 ? 7.585 -2.419 -15.487 1.00 97.94 93 ALA A O 1
ATOM 715 N N . ARG A 1 94 ? 8.806 -1.012 -14.218 1.00 97.75 94 ARG A N 1
ATOM 716 C CA . ARG A 1 94 ? 9.444 -0.293 -15.326 1.00 97.75 94 ARG A CA 1
ATOM 717 C C . ARG A 1 94 ? 10.292 -1.197 -16.218 1.00 97.75 94 ARG A C 1
ATOM 719 O O . ARG A 1 94 ? 10.162 -1.126 -17.435 1.00 97.75 94 ARG A O 1
ATOM 726 N N . LYS A 1 95 ? 11.179 -2.014 -15.638 1.00 97.94 95 LYS A N 1
ATOM 727 C CA . LYS A 1 95 ? 12.111 -2.855 -16.406 1.00 97.94 95 LYS A CA 1
ATOM 728 C C . LYS A 1 95 ? 11.386 -3.990 -17.112 1.00 97.94 95 LYS A C 1
ATOM 730 O O . LYS A 1 95 ? 11.652 -4.253 -18.275 1.00 97.94 95 LYS A O 1
ATOM 735 N N . THR A 1 96 ? 10.463 -4.654 -16.422 1.00 97.44 96 THR A N 1
ATOM 736 C CA . THR A 1 96 ? 9.827 -5.863 -16.959 1.00 97.44 96 THR A CA 1
ATOM 737 C C . THR A 1 96 ? 8.613 -5.575 -17.835 1.00 97.44 96 THR A C 1
ATOM 739 O O . THR A 1 96 ? 8.236 -6.433 -18.634 1.00 97.44 96 THR A O 1
ATOM 742 N N . GLY A 1 97 ? 7.962 -4.419 -17.653 1.00 96.56 97 GLY A N 1
ATOM 743 C CA . GLY A 1 97 ? 6.678 -4.098 -18.279 1.00 96.56 97 GLY A CA 1
ATOM 744 C C . GLY A 1 97 ? 5.532 -5.024 -17.849 1.00 96.56 97 GLY A C 1
ATOM 745 O O . GLY A 1 97 ? 4.489 -5.049 -18.500 1.00 96.56 97 GLY A O 1
ATOM 746 N N . ALA A 1 98 ? 5.714 -5.821 -16.788 1.00 97.12 98 ALA A N 1
ATOM 747 C CA . ALA A 1 98 ? 4.732 -6.815 -16.358 1.00 97.12 98 ALA A CA 1
ATOM 748 C C . ALA A 1 98 ? 3.460 -6.182 -15.766 1.00 97.12 98 ALA A C 1
ATOM 750 O O . ALA A 1 98 ? 2.378 -6.769 -15.824 1.00 97.12 98 ALA A O 1
ATOM 751 N N . PHE A 1 99 ? 3.599 -5.001 -15.170 1.00 98.00 99 PHE A N 1
ATOM 752 C CA . PHE A 1 99 ? 2.525 -4.250 -14.539 1.00 98.00 99 PHE A CA 1
ATOM 753 C C . PHE A 1 99 ? 2.901 -2.770 -14.417 1.00 98.00 99 PHE A C 1
ATOM 755 O O . PHE A 1 99 ? 4.074 -2.411 -14.462 1.00 98.00 99 PHE A O 1
ATOM 762 N N . GLU A 1 100 ? 1.899 -1.922 -14.226 1.00 98.38 100 GLU A N 1
ATOM 763 C CA . GLU A 1 100 ? 2.025 -0.560 -13.717 1.00 98.38 100 GLU A CA 1
ATOM 764 C C . GLU A 1 100 ? 1.983 -0.602 -12.185 1.00 98.38 100 GLU A C 1
ATOM 766 O O . GLU A 1 100 ? 1.063 -1.187 -11.607 1.00 98.38 100 GLU A O 1
ATOM 771 N N . ALA A 1 101 ? 2.962 0.016 -11.523 1.00 98.50 101 ALA A N 1
ATOM 772 C CA . ALA A 1 101 ? 2.967 0.173 -10.072 1.00 98.50 101 ALA A CA 1
ATOM 773 C C . ALA A 1 101 ? 2.376 1.532 -9.678 1.00 98.50 101 ALA A C 1
ATOM 775 O O . ALA A 1 101 ? 2.865 2.574 -10.110 1.00 98.50 101 ALA A O 1
ATOM 776 N N . VAL A 1 102 ? 1.377 1.521 -8.798 1.00 98.50 102 VAL A N 1
ATOM 777 C CA . VAL A 1 102 ? 0.874 2.716 -8.115 1.00 98.50 102 VAL A CA 1
ATOM 778 C C . VAL A 1 102 ? 1.288 2.633 -6.657 1.00 98.50 102 VAL A C 1
ATOM 780 O O . VAL A 1 102 ? 0.744 1.831 -5.908 1.00 98.50 102 VAL A O 1
ATOM 783 N N . ILE A 1 103 ? 2.257 3.450 -6.254 1.00 98.19 103 ILE A N 1
ATOM 784 C CA . ILE A 1 103 ? 2.724 3.522 -4.866 1.00 98.19 103 ILE A CA 1
ATOM 785 C C . ILE A 1 103 ? 1.914 4.590 -4.142 1.00 98.19 103 ILE A C 1
ATOM 787 O O . ILE A 1 103 ? 1.878 5.741 -4.579 1.00 98.19 103 ILE A O 1
ATOM 791 N N . SER A 1 104 ? 1.254 4.222 -3.047 1.00 97.31 104 SER A N 1
ATOM 792 C CA . SER A 1 104 ? 0.427 5.164 -2.299 1.00 97.31 104 SER A CA 1
ATOM 793 C C . SER A 1 104 ? 0.243 4.757 -0.847 1.00 97.31 104 SER A C 1
ATOM 795 O O . SER A 1 104 ? 0.228 3.583 -0.502 1.00 97.31 104 SER A O 1
ATOM 797 N N . ASP A 1 105 ? 0.036 5.757 -0.007 1.00 96.06 105 ASP A N 1
ATOM 798 C CA . ASP A 1 105 ? -0.394 5.616 1.377 1.00 96.06 105 ASP A CA 1
ATOM 799 C C . ASP A 1 105 ? -1.828 6.134 1.582 1.00 96.06 105 ASP A C 1
ATOM 801 O O . ASP A 1 105 ? -2.270 6.353 2.701 1.00 96.06 105 ASP A O 1
ATOM 805 N N . ASP A 1 106 ? -2.567 6.362 0.493 1.00 95.94 106 ASP A N 1
ATOM 806 C CA . ASP A 1 106 ? -3.950 6.824 0.541 1.00 95.94 106 ASP A CA 1
ATOM 807 C C . ASP A 1 106 ? -4.917 5.659 0.813 1.00 95.94 106 ASP A C 1
ATOM 809 O O . ASP A 1 106 ? -5.123 4.820 -0.073 1.00 95.94 106 ASP A O 1
ATOM 813 N N . PRO A 1 107 ? -5.550 5.576 1.998 1.00 94.81 107 PRO A N 1
ATOM 814 C CA . PRO A 1 107 ? -6.483 4.496 2.299 1.00 94.81 107 PRO A CA 1
ATOM 815 C C . PRO A 1 107 ? -7.773 4.573 1.467 1.00 94.81 107 PRO A C 1
ATOM 817 O O . PRO A 1 107 ? -8.489 3.583 1.356 1.00 94.81 107 PRO A O 1
ATOM 820 N N . ARG A 1 108 ? -8.078 5.701 0.810 1.00 95.38 108 ARG A N 1
ATOM 821 C CA . ARG A 1 108 ? -9.245 5.815 -0.086 1.00 95.38 108 ARG A CA 1
ATOM 822 C C . ARG A 1 108 ? -9.079 4.984 -1.358 1.00 95.38 108 ARG A C 1
ATOM 824 O O . ARG A 1 108 ? -10.074 4.629 -1.987 1.00 95.38 108 ARG A O 1
ATOM 831 N N . LEU A 1 109 ? -7.843 4.639 -1.733 1.00 97.50 109 LEU A N 1
ATOM 832 C CA . LEU A 1 109 ? -7.582 3.695 -2.825 1.00 97.50 109 LEU A CA 1
ATOM 833 C C . LEU A 1 109 ? -7.965 2.253 -2.471 1.00 97.50 109 LEU A C 1
ATOM 835 O O . LEU A 1 109 ? -8.081 1.422 -3.365 1.00 97.50 109 LEU A O 1
ATOM 839 N N . LEU A 1 110 ? -8.203 1.966 -1.190 1.00 97.62 110 LEU A N 1
ATOM 840 C CA . LEU A 1 110 ? -8.602 0.649 -0.703 1.00 97.62 110 LEU A CA 1
ATOM 841 C C . LEU A 1 110 ? -10.125 0.467 -0.640 1.00 97.62 110 LEU A C 1
ATOM 843 O O . LEU A 1 110 ? -10.587 -0.582 -0.202 1.00 97.62 110 LEU A O 1
ATOM 847 N N . LEU A 1 111 ? -10.917 1.452 -1.079 1.00 96.50 111 LEU A N 1
ATOM 848 C CA . LEU A 1 111 ? -12.380 1.415 -1.020 1.00 96.50 111 LEU A CA 1
ATOM 849 C C . LEU A 1 111 ? -13.022 1.013 -2.352 1.00 96.50 111 LEU A C 1
ATOM 851 O O . LEU A 1 111 ? -12.823 1.681 -3.366 1.00 96.50 111 LEU A O 1
ATOM 855 N N . GLY A 1 112 ? -13.874 -0.013 -2.317 1.00 92.31 112 GLY A N 1
ATOM 856 C CA . GLY A 1 112 ? -14.850 -0.365 -3.348 1.00 92.31 112 GLY A CA 1
ATOM 857 C C . GLY A 1 112 ? -14.309 -0.270 -4.774 1.00 92.31 112 GLY A C 1
ATOM 858 O O . GLY A 1 112 ? -13.349 -0.947 -5.142 1.00 92.31 112 GLY A O 1
ATOM 859 N N . ASP A 1 113 ? -14.933 0.590 -5.584 1.00 89.75 113 ASP A N 1
ATOM 860 C CA . ASP A 1 113 ? -14.569 0.786 -6.994 1.00 89.75 113 ASP A CA 1
ATOM 861 C C . ASP A 1 113 ? -13.140 1.296 -7.187 1.00 89.75 113 ASP A C 1
ATOM 863 O O . ASP A 1 113 ? -12.490 0.938 -8.170 1.00 89.75 113 ASP A O 1
ATOM 867 N N . SER A 1 114 ? -12.626 2.073 -6.230 1.00 96.12 114 SER A N 1
ATOM 868 C CA . SER A 1 114 ? -11.247 2.553 -6.272 1.00 96.12 114 SER A CA 1
ATOM 869 C C . SER A 1 114 ? -10.269 1.386 -6.208 1.00 96.12 114 SER A C 1
ATOM 871 O O . SER A 1 114 ? -9.346 1.331 -7.015 1.00 96.12 114 SER A O 1
ATOM 873 N N . LEU A 1 115 ? -10.513 0.403 -5.336 1.00 98.38 115 LEU A N 1
ATOM 874 C CA . LEU A 1 115 ? -9.662 -0.782 -5.232 1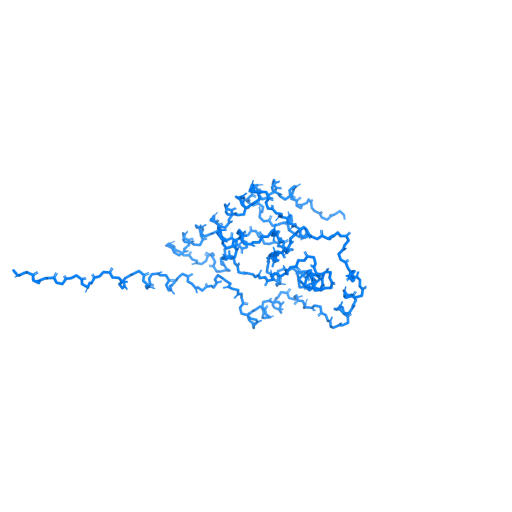.00 98.38 115 LEU A CA 1
ATOM 875 C C . LEU A 1 115 ? -9.850 -1.733 -6.428 1.00 98.38 115 LEU A C 1
ATOM 877 O O . LEU A 1 115 ? -8.885 -2.312 -6.926 1.00 98.38 115 LEU A O 1
ATOM 881 N N . ARG A 1 116 ? -11.077 -1.856 -6.956 1.00 96.50 116 ARG A N 1
ATOM 882 C CA . ARG A 1 116 ? -11.406 -2.756 -8.083 1.00 96.50 116 ARG A CA 1
ATOM 883 C C . ARG A 1 116 ? -10.632 -2.469 -9.374 1.00 96.50 116 ARG A C 1
ATOM 885 O O . ARG A 1 116 ? -10.473 -3.386 -10.191 1.00 96.50 116 ARG A O 1
ATOM 892 N N . GLN A 1 117 ? -10.135 -1.243 -9.554 1.00 97.00 117 GLN A N 1
ATOM 893 C CA . GLN A 1 117 ? -9.315 -0.870 -10.713 1.00 97.00 117 GLN A CA 1
ATOM 894 C C . GLN A 1 117 ? -7.954 -1.590 -10.744 1.00 97.00 117 GLN A C 1
ATOM 896 O O . GLN A 1 117 ? -7.337 -1.678 -11.804 1.00 97.00 117 GLN A O 1
ATOM 901 N N . PHE A 1 118 ? -7.477 -2.088 -9.600 1.00 98.62 118 PHE A N 1
ATOM 902 C CA . PHE A 1 118 ? -6.205 -2.792 -9.485 1.00 98.62 118 PHE A CA 1
ATOM 903 C C . PHE A 1 118 ? -6.399 -4.299 -9.699 1.00 98.62 118 PHE A C 1
ATOM 905 O O . PHE A 1 118 ? -7.458 -4.862 -9.417 1.00 98.62 118 PHE A O 1
ATOM 912 N N . ASP A 1 119 ? -5.396 -4.968 -10.262 1.00 98.25 119 ASP A N 1
ATOM 913 C CA . ASP A 1 119 ? -5.342 -6.426 -10.409 1.00 98.25 119 ASP A CA 1
ATOM 914 C C . ASP A 1 119 ? -4.715 -7.104 -9.183 1.00 98.25 119 ASP A C 1
ATOM 916 O O . ASP A 1 119 ? -5.055 -8.251 -8.882 1.00 98.25 119 ASP A O 1
ATOM 920 N N . ALA A 1 120 ? -3.822 -6.401 -8.477 1.00 98.44 120 ALA A N 1
ATOM 921 C CA . ALA A 1 120 ? -3.263 -6.849 -7.209 1.00 98.44 120 ALA A CA 1
ATOM 922 C C . ALA A 1 120 ? -3.082 -5.697 -6.209 1.00 98.44 120 ALA A C 1
ATOM 924 O O . ALA A 1 120 ? -2.774 -4.567 -6.594 1.00 98.44 120 ALA A O 1
ATOM 925 N N . LEU A 1 121 ? -3.249 -6.026 -4.927 1.00 98.75 121 LEU A N 1
ATOM 926 C CA . LEU A 1 121 ? -2.921 -5.183 -3.782 1.00 98.75 121 LEU A CA 1
ATOM 927 C C . LEU A 1 121 ? -1.672 -5.744 -3.095 1.00 98.75 121 LEU A C 1
ATOM 929 O O . LEU A 1 121 ? -1.676 -6.875 -2.614 1.00 98.75 121 LEU A O 1
ATOM 933 N N . VAL A 1 122 ? -0.611 -4.950 -3.031 1.00 98.75 122 VAL A N 1
ATOM 934 C CA . VAL A 1 122 ? 0.583 -5.246 -2.241 1.00 98.75 122 VAL A CA 1
ATOM 935 C C . VAL A 1 122 ? 0.475 -4.518 -0.906 1.00 98.75 122 VAL A C 1
ATOM 937 O O . VAL A 1 122 ? 0.496 -3.290 -0.861 1.00 98.75 122 VAL A O 1
ATOM 940 N N . MET A 1 123 ? 0.412 -5.288 0.176 1.00 97.81 123 MET A N 1
ATOM 941 C CA . MET A 1 123 ? 0.542 -4.830 1.555 1.00 97.81 123 MET A CA 1
ATOM 942 C C . MET A 1 123 ? 2.034 -4.655 1.856 1.00 97.81 123 MET A C 1
ATOM 944 O O . MET A 1 123 ? 2.741 -5.600 2.225 1.00 97.81 123 MET A O 1
ATOM 948 N N . ASN A 1 124 ? 2.545 -3.448 1.619 1.00 97.31 124 ASN A N 1
ATOM 949 C CA . ASN A 1 124 ? 3.968 -3.153 1.697 1.00 97.31 124 ASN A CA 1
ATOM 950 C C . ASN A 1 124 ? 4.415 -2.986 3.151 1.00 97.31 124 ASN A C 1
ATOM 952 O O . ASN A 1 124 ? 4.262 -1.905 3.714 1.00 97.31 124 ASN A O 1
ATOM 956 N N . ASN A 1 125 ? 5.012 -4.032 3.735 1.00 93.88 125 ASN A N 1
ATOM 957 C CA . ASN A 1 125 ? 5.723 -3.968 5.020 1.00 93.88 125 ASN A CA 1
ATOM 958 C C . ASN A 1 125 ? 4.930 -3.304 6.161 1.00 93.88 125 ASN A C 1
ATOM 960 O O . ASN A 1 125 ? 5.516 -2.713 7.068 1.00 93.88 125 ASN A O 1
ATOM 964 N N . ILE A 1 126 ? 3.601 -3.378 6.120 1.00 90.62 126 ILE A N 1
ATOM 965 C CA . ILE A 1 126 ? 2.750 -2.743 7.122 1.00 90.62 126 ILE A CA 1
ATOM 966 C C . ILE A 1 126 ? 3.000 -3.457 8.444 1.00 90.62 126 ILE A C 1
ATOM 968 O O . ILE A 1 126 ? 2.848 -4.670 8.520 1.00 90.62 126 ILE A O 1
ATOM 972 N N . HIS A 1 127 ? 3.387 -2.709 9.473 1.00 84.88 127 HIS A N 1
ATOM 973 C CA . HIS A 1 127 ? 3.669 -3.242 10.812 1.00 84.88 127 HIS A CA 1
ATOM 974 C C . HIS A 1 127 ? 2.714 -2.666 11.876 1.00 84.88 127 HIS A C 1
ATOM 976 O O . HIS A 1 127 ? 2.774 -2.991 13.062 1.00 84.88 127 HIS A O 1
ATOM 982 N N . GLU A 1 128 ? 1.831 -1.760 11.470 1.00 90.50 128 GLU A N 1
ATOM 983 C CA . GLU A 1 128 ? 0.896 -1.088 12.360 1.00 90.50 128 GLU A CA 1
ATOM 984 C C . GLU A 1 128 ? -0.289 -1.987 12.713 1.00 90.50 128 GLU A C 1
ATOM 986 O O . GLU A 1 128 ? -0.714 -2.847 11.941 1.00 90.50 128 GLU A O 1
ATOM 991 N N . ARG A 1 129 ? -0.850 -1.770 13.905 1.00 88.75 129 ARG A N 1
ATOM 992 C CA . ARG A 1 129 ? -2.025 -2.524 14.359 1.00 88.75 129 ARG A CA 1
ATOM 993 C C . ARG A 1 129 ? -3.302 -2.054 13.666 1.00 88.75 129 ARG A C 1
ATOM 995 O O . ARG A 1 129 ? -4.115 -2.896 13.317 1.00 88.75 129 ARG A O 1
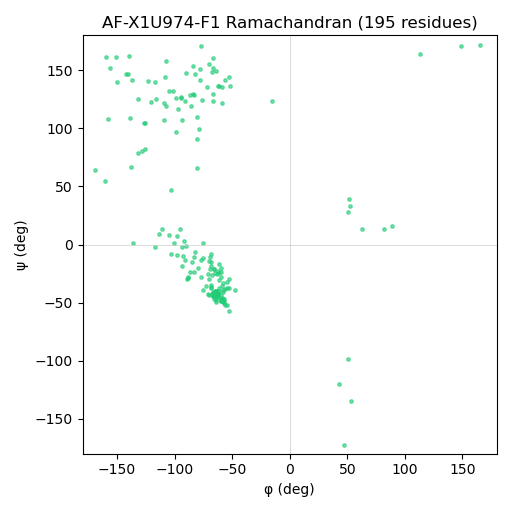ATOM 1002 N N . GLU A 1 130 ? -3.440 -0.743 13.460 1.00 91.38 130 GLU A N 1
ATOM 1003 C CA . GLU A 1 130 ? -4.629 -0.105 12.874 1.00 91.38 130 GLU A CA 1
ATOM 1004 C C . GLU A 1 130 ? -4.220 0.999 11.867 1.00 91.38 130 GLU A C 1
ATOM 1006 O O . GLU A 1 130 ? -4.410 2.185 12.130 1.00 91.38 130 GLU A O 1
ATOM 1011 N N . PRO A 1 131 ? -3.597 0.645 10.730 1.00 92.56 131 PRO A N 1
ATOM 1012 C CA . PRO A 1 131 ? -3.041 1.599 9.761 1.00 92.56 131 PRO A CA 1
ATOM 1013 C C . PRO A 1 131 ? -4.086 2.423 8.990 1.00 92.56 131 PRO A C 1
ATOM 1015 O O . PRO A 1 131 ? -3.714 3.351 8.284 1.00 92.56 131 PRO A O 1
ATOM 1018 N N . PHE A 1 132 ? -5.380 2.099 9.065 1.00 93.38 132 PHE A N 1
ATOM 1019 C CA . PHE A 1 132 ? -6.424 2.890 8.394 1.00 93.38 132 PHE A CA 1
ATOM 1020 C C . PHE A 1 132 ? -7.021 3.974 9.296 1.00 93.38 132 PHE A C 1
ATOM 1022 O O . PHE A 1 132 ? -7.764 4.834 8.818 1.00 93.38 132 PHE A O 1
ATOM 1029 N N . LEU A 1 133 ? -6.696 3.947 10.591 1.00 92.56 133 LEU A N 1
ATOM 1030 C CA . LEU A 1 133 ? -7.087 4.987 11.531 1.00 92.56 133 LEU A CA 1
ATOM 1031 C C . LEU A 1 133 ? -6.111 6.171 11.454 1.00 92.56 133 LEU A C 1
ATOM 1033 O O . LEU A 1 133 ? -4.917 5.975 11.232 1.00 92.56 133 LEU A O 1
ATOM 1037 N N . PRO A 1 134 ? -6.590 7.408 11.667 1.00 90.25 134 PRO A N 1
ATOM 1038 C CA . PRO A 1 134 ? -5.718 8.576 11.698 1.00 90.25 134 PRO A CA 1
ATOM 1039 C C . PRO A 1 134 ? -4.773 8.541 12.910 1.00 90.25 134 PRO A C 1
ATOM 1041 O O . PRO A 1 134 ? -5.125 8.027 13.973 1.00 90.25 134 PRO A O 1
ATOM 1044 N N . ASP A 1 135 ? -3.594 9.160 12.783 1.00 87.69 135 ASP A N 1
ATOM 1045 C CA . ASP A 1 135 ? -2.569 9.195 13.844 1.00 87.69 135 ASP A CA 1
ATOM 1046 C C . ASP A 1 135 ? -3.094 9.727 15.192 1.00 87.69 135 ASP A C 1
ATOM 1048 O O . ASP A 1 135 ? -2.633 9.328 16.263 1.00 87.69 135 ASP A O 1
ATOM 1052 N N . ASP A 1 136 ? -4.050 10.658 15.159 1.00 89.56 136 ASP A N 1
ATOM 1053 C CA . ASP A 1 136 ? -4.639 11.297 16.333 1.00 89.56 136 ASP A CA 1
ATOM 1054 C C . ASP A 1 136 ? -5.943 10.632 16.802 1.00 89.56 136 ASP A C 1
ATOM 1056 O O . ASP A 1 136 ? -6.626 11.178 17.672 1.00 89.56 136 ASP A O 1
ATOM 1060 N N . PHE A 1 137 ? -6.260 9.425 16.313 1.00 92.56 137 PHE A N 1
ATOM 1061 C CA . PHE A 1 137 ? -7.487 8.685 16.633 1.00 92.56 137 PHE A CA 1
ATOM 1062 C C . PHE A 1 137 ? -7.805 8.622 18.135 1.00 92.56 137 PHE A C 1
ATOM 1064 O O . PHE A 1 137 ? -8.958 8.773 18.544 1.00 92.56 137 PHE A O 1
ATOM 1071 N N . ALA A 1 138 ? -6.785 8.450 18.983 1.00 93.69 138 ALA A N 1
ATOM 1072 C CA . ALA A 1 138 ? -6.945 8.395 20.438 1.00 93.69 138 ALA A CA 1
ATOM 1073 C C . ALA A 1 138 ? -7.522 9.690 21.047 1.00 93.69 138 ALA A C 1
ATOM 1075 O O . ALA A 1 138 ? -8.112 9.652 22.127 1.00 93.69 138 ALA A O 1
ATOM 1076 N N . ARG A 1 139 ? -7.356 10.831 20.367 1.00 95.00 139 ARG A N 1
ATOM 1077 C CA . ARG A 1 139 ? -7.836 12.154 20.793 1.00 95.00 139 ARG A CA 1
ATOM 1078 C C . ARG A 1 139 ? -9.207 12.501 20.216 1.00 95.00 139 ARG A C 1
ATOM 1080 O O . ARG A 1 139 ? -9.867 13.386 20.761 1.00 95.00 139 ARG A O 1
ATOM 1087 N N . LEU A 1 140 ? -9.635 11.817 19.152 1.00 93.94 140 LEU A N 1
ATOM 1088 C CA . LEU A 1 140 ? -10.947 12.022 18.544 1.00 93.94 140 LEU A CA 1
ATOM 1089 C C . LEU A 1 140 ? -12.069 11.641 19.518 1.00 93.94 140 LEU A C 1
ATOM 1091 O O . LEU A 1 140 ? -11.927 10.745 20.356 1.00 93.94 140 LEU A O 1
ATOM 1095 N N . LYS A 1 141 ? -13.214 12.320 19.397 1.00 95.00 141 LYS A N 1
ATOM 1096 C CA . LYS A 1 141 ? -14.412 12.098 20.221 1.00 95.00 141 LYS A CA 1
ATOM 1097 C C . LYS A 1 141 ? -15.677 12.178 19.366 1.00 95.00 141 LYS A C 1
ATOM 1099 O O . LYS A 1 141 ? -15.649 12.724 18.266 1.00 95.00 141 LYS A O 1
ATOM 1104 N N . GLY A 1 142 ? -16.780 11.643 19.892 1.00 96.38 142 GLY A N 1
ATOM 1105 C CA . GLY A 1 142 ? -18.106 11.743 19.277 1.00 96.38 142 GLY A CA 1
ATOM 1106 C C . GLY A 1 142 ? -18.129 11.284 17.818 1.00 96.38 142 GLY A C 1
ATOM 1107 O O . GLY A 1 142 ? -17.540 10.259 17.469 1.00 96.38 142 GLY A O 1
ATOM 1108 N N . GLU A 1 143 ? -18.783 12.074 16.968 1.00 94.88 143 GLU A N 1
ATOM 1109 C CA . GLU A 1 143 ? -18.986 11.770 15.547 1.00 94.88 143 GLU A CA 1
ATOM 1110 C C . GLU A 1 143 ? -17.680 11.585 14.769 1.00 94.88 143 GLU A C 1
ATOM 1112 O O . GLU A 1 143 ? -17.606 10.714 13.908 1.00 94.88 143 GLU A O 1
ATOM 1117 N N . GLN A 1 144 ? -16.623 12.334 15.097 1.00 92.25 144 GLN A N 1
ATOM 1118 C CA . GLN A 1 144 ? -15.333 12.214 14.407 1.00 92.25 144 GLN A CA 1
ATOM 1119 C C . GLN A 1 144 ? -14.684 10.850 14.655 1.00 92.25 144 GLN A C 1
ATOM 1121 O O . GLN A 1 144 ? -14.171 10.223 13.729 1.00 92.25 144 GLN A O 1
ATOM 1126 N N . LYS A 1 145 ? -14.735 10.365 15.902 1.00 95.62 145 LYS A N 1
ATOM 1127 C CA . LYS A 1 145 ? -14.201 9.042 16.244 1.00 95.62 145 LYS A CA 1
ATOM 1128 C C . LYS A 1 145 ? -15.020 7.933 15.585 1.00 95.62 145 LYS A C 1
ATOM 1130 O O . LYS A 1 145 ? -14.438 7.026 14.997 1.00 95.62 145 LYS A O 1
ATOM 1135 N N . ALA A 1 146 ? -16.347 8.049 15.629 1.00 96.75 146 ALA A N 1
ATOM 1136 C CA . ALA A 1 146 ? -17.249 7.101 14.982 1.00 96.75 146 ALA A CA 1
ATOM 1137 C C . ALA A 1 146 ? -17.038 7.057 13.457 1.00 96.75 146 ALA A C 1
ATOM 1139 O O . ALA A 1 146 ? -17.013 5.979 12.867 1.00 96.75 146 ALA A O 1
ATOM 1140 N N . ALA A 1 147 ? -16.821 8.209 12.816 1.00 95.19 147 ALA A N 1
ATOM 1141 C CA . ALA A 1 147 ? -16.527 8.288 11.389 1.00 95.19 147 ALA A CA 1
ATOM 1142 C C . ALA A 1 147 ? -15.201 7.598 11.027 1.00 95.19 147 ALA A C 1
ATOM 1144 O O . ALA A 1 147 ? -15.157 6.859 10.045 1.00 95.19 147 ALA A O 1
ATOM 1145 N N . ALA A 1 148 ? -14.147 7.785 11.829 1.00 94.38 148 ALA A N 1
ATOM 1146 C CA . ALA A 1 148 ? -12.864 7.112 11.619 1.00 94.38 148 ALA A CA 1
ATOM 1147 C C . ALA A 1 148 ? -12.978 5.582 11.756 1.00 94.38 148 ALA A C 1
ATOM 1149 O O . ALA A 1 148 ? -12.438 4.857 10.926 1.00 94.38 148 ALA A O 1
ATOM 1150 N N . GLN A 1 149 ? -13.731 5.091 12.748 1.00 95.88 149 GLN A N 1
ATOM 1151 C CA . GLN A 1 149 ? -13.987 3.652 12.915 1.00 95.88 149 GLN A CA 1
ATOM 1152 C C . GLN A 1 149 ? -14.778 3.078 11.739 1.00 95.88 149 GLN A C 1
ATOM 1154 O O . GLN A 1 149 ? -14.389 2.066 11.168 1.00 95.88 149 GLN A O 1
ATOM 1159 N N . LYS A 1 150 ? -15.839 3.769 11.311 1.00 96.69 150 LYS A N 1
ATOM 1160 C CA . LYS A 1 150 ? -16.635 3.356 10.152 1.00 96.69 150 LYS A CA 1
ATOM 1161 C C . LYS A 1 150 ? -15.806 3.317 8.864 1.00 96.69 150 LYS A C 1
ATOM 1163 O O . LYS A 1 150 ? -16.024 2.456 8.017 1.00 96.69 150 LYS A O 1
ATOM 1168 N N . PHE A 1 151 ? -14.881 4.260 8.695 1.00 95.38 151 PHE A N 1
ATOM 1169 C CA . PHE A 1 151 ? -13.965 4.269 7.559 1.00 95.38 151 PHE A CA 1
ATOM 1170 C C . PHE A 1 151 ? -13.011 3.068 7.593 1.00 95.38 151 PHE A C 1
ATOM 1172 O O . PHE A 1 151 ? -12.881 2.378 6.586 1.00 95.38 151 PHE A O 1
ATOM 1179 N N . ASP A 1 152 ? -12.399 2.786 8.745 1.00 95.94 152 ASP A N 1
ATOM 1180 C CA . ASP A 1 152 ? -11.543 1.610 8.944 1.00 95.94 152 ASP A CA 1
ATOM 1181 C C . ASP A 1 152 ? -12.290 0.300 8.637 1.00 95.94 152 ASP A C 1
ATOM 1183 O O . ASP A 1 152 ? -11.812 -0.512 7.845 1.00 95.94 152 ASP A O 1
ATOM 1187 N N . GLU A 1 153 ? -13.509 0.136 9.155 1.00 96.94 153 GLU A N 1
ATOM 1188 C CA . GLU A 1 153 ? -14.369 -1.015 8.856 1.00 96.94 153 GLU A CA 1
ATOM 1189 C C . GLU A 1 153 ? -14.683 -1.133 7.357 1.00 96.94 153 GLU A C 1
ATOM 1191 O O . GLU A 1 153 ? -14.607 -2.226 6.792 1.00 96.94 153 GLU A O 1
ATOM 1196 N N . ALA A 1 154 ? -14.991 -0.019 6.686 1.00 97.12 154 ALA A N 1
ATOM 1197 C CA . ALA A 1 154 ? -15.277 -0.010 5.253 1.00 97.12 154 ALA A CA 1
ATOM 1198 C C . ALA A 1 154 ? -14.056 -0.415 4.411 1.00 97.12 154 ALA A C 1
ATOM 1200 O O . ALA A 1 154 ? -14.197 -1.167 3.445 1.00 97.12 154 ALA A O 1
ATOM 1201 N N . VAL A 1 155 ? -12.856 0.042 4.785 1.00 97.56 155 VAL A N 1
ATOM 1202 C CA . VAL A 1 155 ? -11.606 -0.378 4.137 1.00 97.56 155 VAL A CA 1
ATOM 1203 C C . VAL A 1 155 ? -11.369 -1.874 4.351 1.00 97.56 155 VAL A C 1
ATOM 1205 O O . VAL A 1 155 ? -11.114 -2.595 3.384 1.00 97.56 155 VAL A O 1
ATOM 1208 N N . LYS A 1 156 ? -11.515 -2.365 5.589 1.00 97.50 156 LYS A N 1
ATOM 1209 C CA . LYS A 1 156 ? -11.355 -3.788 5.927 1.00 97.50 156 LYS A CA 1
ATOM 1210 C C . LYS A 1 156 ? -12.299 -4.672 5.104 1.00 97.50 156 LYS A C 1
ATOM 1212 O O . LYS A 1 156 ? -11.845 -5.622 4.467 1.00 97.50 156 LYS A O 1
ATOM 1217 N N . GLN A 1 157 ? -13.588 -4.331 5.036 1.00 98.12 157 GLN A N 1
ATOM 1218 C CA . GLN A 1 157 ? -14.562 -5.090 4.237 1.00 98.12 157 GLN A CA 1
ATOM 1219 C C . GLN A 1 157 ? -14.254 -5.050 2.738 1.00 98.12 157 GLN A C 1
ATOM 1221 O O . GLN A 1 157 ? -14.271 -6.088 2.078 1.00 98.12 157 GLN A O 1
ATOM 1226 N N . SER A 1 158 ? -13.888 -3.880 2.213 1.00 98.38 158 SER A N 1
ATOM 1227 C CA . SER A 1 158 ? -13.518 -3.714 0.806 1.00 98.38 158 SER A CA 1
ATOM 1228 C C . SER A 1 158 ? -12.344 -4.613 0.394 1.00 98.38 158 SER A C 1
ATOM 1230 O O . SER A 1 158 ? -12.380 -5.230 -0.671 1.00 98.38 158 SER A O 1
ATOM 1232 N N . ILE A 1 159 ? -11.325 -4.755 1.249 1.00 98.31 159 ILE A N 1
ATOM 1233 C CA . ILE A 1 159 ? -10.187 -5.651 0.995 1.00 98.31 159 ILE A CA 1
ATOM 1234 C C . ILE A 1 159 ? -10.633 -7.122 0.962 1.00 98.31 159 ILE A C 1
ATOM 1236 O O . ILE A 1 159 ? -10.235 -7.859 0.057 1.00 98.31 159 ILE A O 1
ATOM 1240 N N . LEU A 1 160 ? -11.487 -7.555 1.898 1.00 98.06 160 LEU A N 1
ATOM 1241 C CA . LEU A 1 160 ? -11.995 -8.935 1.911 1.00 98.06 160 LEU A CA 1
ATOM 1242 C C . LEU A 1 160 ? -12.818 -9.242 0.660 1.00 98.06 160 LEU A C 1
ATOM 1244 O O . LEU A 1 160 ? -12.643 -10.294 0.049 1.00 98.06 160 LEU A O 1
ATOM 1248 N N . GLU A 1 161 ? -13.704 -8.331 0.262 1.00 98.19 161 GLU A N 1
ATOM 1249 C CA . GLU A 1 161 ? -14.494 -8.462 -0.965 1.00 98.19 161 GLU A CA 1
ATOM 1250 C C . GLU A 1 161 ? -13.606 -8.503 -2.210 1.00 98.19 161 GLU A C 1
ATOM 1252 O O . GLU A 1 161 ? -13.814 -9.336 -3.094 1.00 98.19 161 GLU A O 1
ATOM 1257 N N . TYR A 1 162 ? -12.581 -7.650 -2.265 1.00 98.56 162 TYR A N 1
ATOM 1258 C CA . TYR A 1 162 ? -11.614 -7.618 -3.355 1.00 98.56 162 TYR A CA 1
ATOM 1259 C C . TYR A 1 162 ? -10.920 -8.973 -3.529 1.00 98.56 162 TYR A C 1
ATOM 1261 O O . TYR A 1 162 ? -10.942 -9.531 -4.629 1.00 98.56 162 TYR A O 1
ATOM 1269 N N . VAL A 1 163 ? -10.394 -9.561 -2.452 1.00 97.69 163 VAL A N 1
ATOM 1270 C CA . VAL A 1 163 ? -9.747 -10.882 -2.515 1.00 97.69 163 VAL A CA 1
ATOM 1271 C C . VAL A 1 163 ? -10.753 -11.987 -2.845 1.00 97.69 163 VAL A C 1
ATOM 1273 O O . VAL A 1 163 ? -10.498 -12.798 -3.736 1.00 97.69 163 VAL A O 1
ATOM 1276 N N . ARG A 1 164 ? -11.940 -11.984 -2.221 1.00 97.25 164 ARG A N 1
ATOM 1277 C CA . ARG A 1 164 ? -13.020 -12.947 -2.525 1.00 97.25 164 ARG A CA 1
ATOM 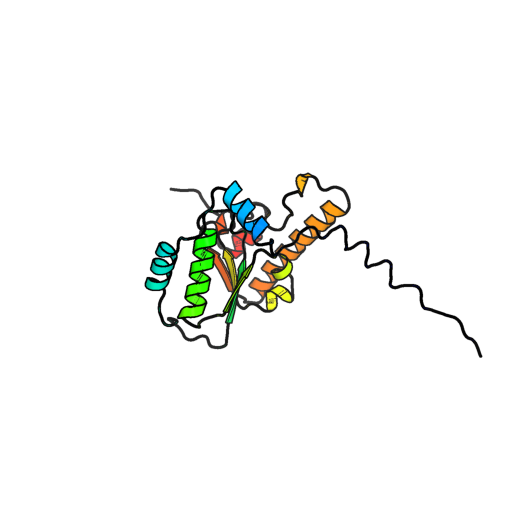1278 C C . ARG A 1 164 ? -13.478 -12.887 -3.985 1.00 97.25 164 ARG A C 1
ATOM 1280 O O . ARG A 1 164 ? -13.902 -13.904 -4.523 1.00 97.25 164 ARG A O 1
ATOM 1287 N N . SER A 1 165 ? -13.358 -11.732 -4.642 1.00 97.31 165 SER A N 1
ATOM 1288 C CA . SER A 1 165 ? -13.661 -11.567 -6.071 1.00 97.31 165 SER A CA 1
ATOM 1289 C C . SER A 1 165 ? -12.593 -12.144 -7.018 1.00 97.31 165 SER A C 1
ATOM 1291 O O . SER A 1 165 ? -12.729 -12.038 -8.237 1.00 97.31 165 SER A O 1
ATOM 1293 N N . GLY A 1 166 ? -11.531 -12.758 -6.482 1.00 96.56 166 GLY A N 1
ATOM 1294 C CA . GLY A 1 166 ? -10.460 -13.393 -7.254 1.00 96.56 166 GLY A CA 1
ATOM 1295 C C . GLY A 1 166 ? -9.306 -12.458 -7.622 1.00 96.56 166 GLY A C 1
ATOM 1296 O O . GLY A 1 166 ? -8.519 -12.774 -8.516 1.00 96.56 166 GLY A O 1
ATOM 1297 N N . LYS A 1 167 ? -9.201 -11.295 -6.970 1.00 97.19 167 LYS A N 1
ATOM 1298 C CA . LYS A 1 167 ? -8.080 -10.369 -7.163 1.00 97.19 167 LYS A CA 1
ATOM 1299 C C . LYS A 1 167 ? -6.884 -10.748 -6.290 1.00 97.19 167 LYS A C 1
ATOM 1301 O O . LYS A 1 167 ? -7.035 -11.364 -5.239 1.00 97.19 167 LYS A O 1
ATOM 1306 N N . GLY A 1 168 ? -5.683 -10.375 -6.733 1.00 97.12 168 GLY A N 1
ATOM 1307 C CA . GLY A 1 168 ? -4.445 -10.756 -6.054 1.00 97.12 168 GLY A CA 1
ATOM 1308 C C . GLY A 1 168 ? -4.166 -9.928 -4.801 1.00 97.12 168 GLY A C 1
ATOM 1309 O O . GLY A 1 168 ? -4.338 -8.709 -4.809 1.00 97.12 168 GLY A O 1
ATOM 1310 N N . VAL A 1 169 ? -3.650 -10.573 -3.757 1.00 97.88 169 VAL A N 1
ATOM 1311 C CA . VAL A 1 169 ? -3.053 -9.913 -2.590 1.00 97.88 169 VAL A CA 1
ATOM 1312 C C . VAL A 1 169 ? -1.622 -10.410 -2.401 1.00 97.88 169 VAL A C 1
ATOM 1314 O O . VAL A 1 169 ?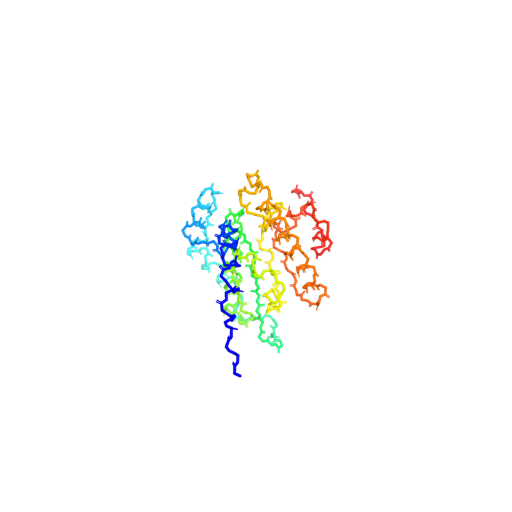 -1.332 -11.585 -2.616 1.00 97.88 169 VAL A O 1
ATOM 1317 N N . VAL A 1 170 ? -0.712 -9.507 -2.042 1.00 97.75 170 VAL A N 1
ATOM 1318 C CA . VAL A 1 170 ? 0.700 -9.811 -1.784 1.00 97.75 170 VAL A CA 1
ATOM 1319 C C . VAL A 1 170 ? 1.103 -9.164 -0.469 1.00 97.75 170 VAL A C 1
ATOM 1321 O O . VAL A 1 170 ? 0.964 -7.956 -0.306 1.00 97.75 170 VAL A O 1
ATOM 1324 N N . GLY A 1 171 ? 1.641 -9.946 0.462 1.00 96.31 171 GLY A N 1
ATOM 1325 C CA . GLY A 1 171 ? 2.247 -9.432 1.689 1.00 96.31 171 GLY A CA 1
ATOM 1326 C C . GLY A 1 171 ? 3.761 -9.425 1.577 1.00 96.31 171 GLY A C 1
ATOM 1327 O O . GLY A 1 171 ? 4.346 -10.434 1.193 1.00 96.31 171 GLY A O 1
ATOM 1328 N N . ILE A 1 172 ? 4.406 -8.313 1.932 1.00 96.19 172 ILE A N 1
ATOM 1329 C CA . ILE A 1 172 ? 5.871 -8.239 1.987 1.00 96.19 172 ILE A CA 1
ATOM 1330 C C . ILE A 1 172 ? 6.320 -8.155 3.443 1.00 96.19 172 ILE A C 1
ATOM 1332 O O . ILE A 1 172 ? 5.959 -7.211 4.148 1.00 96.19 172 ILE A O 1
ATOM 1336 N N . HIS A 1 173 ? 7.142 -9.127 3.858 1.00 92.25 173 HIS A N 1
ATOM 1337 C CA . HIS A 1 173 ? 7.885 -9.143 5.122 1.00 92.25 173 HIS A CA 1
ATOM 1338 C C . HIS A 1 173 ? 6.998 -8.857 6.348 1.00 92.25 173 HIS A C 1
ATOM 1340 O O . HIS A 1 173 ? 6.299 -9.756 6.806 1.00 92.25 173 HIS A O 1
ATOM 1346 N N . ALA A 1 174 ? 6.982 -7.623 6.857 1.00 92.38 174 ALA A N 1
ATOM 1347 C CA . ALA A 1 174 ? 6.239 -7.252 8.060 1.00 92.38 174 ALA A CA 1
ATOM 1348 C C . ALA A 1 174 ? 4.713 -7.282 7.887 1.00 92.38 174 ALA A C 1
ATOM 1350 O O . ALA A 1 174 ? 4.010 -7.191 8.886 1.00 92.38 174 ALA A O 1
ATOM 1351 N N . ALA A 1 175 ? 4.194 -7.461 6.667 1.00 93.69 175 ALA A N 1
ATOM 1352 C CA . ALA A 1 175 ? 2.757 -7.503 6.404 1.00 93.69 175 ALA A CA 1
ATOM 1353 C C . ALA A 1 175 ? 1.992 -8.506 7.290 1.00 93.69 175 ALA A C 1
ATOM 1355 O O . ALA A 1 175 ? 0.838 -8.253 7.613 1.00 93.69 175 ALA A O 1
ATOM 1356 N N . THR A 1 176 ? 2.610 -9.607 7.730 1.00 92.12 176 THR A N 1
ATOM 1357 C CA . THR A 1 176 ? 1.987 -10.588 8.644 1.00 92.12 176 THR A CA 1
ATOM 1358 C C . THR A 1 176 ? 2.053 -10.184 10.125 1.00 92.12 176 THR A C 1
ATOM 1360 O O . THR A 1 176 ? 1.468 -10.848 10.976 1.00 92.12 176 THR A O 1
ATOM 1363 N N . ALA A 1 177 ? 2.752 -9.101 10.473 1.00 90.50 177 ALA A N 1
ATOM 1364 C CA . ALA A 1 177 ? 2.822 -8.554 11.830 1.00 90.50 177 ALA A CA 1
ATOM 1365 C C . ALA A 1 177 ? 1.744 -7.487 12.116 1.00 90.50 177 ALA A C 1
ATOM 1367 O O . ALA A 1 177 ? 1.531 -7.140 13.286 1.00 90.50 177 ALA A O 1
ATOM 1368 N N . ALA A 1 178 ? 1.076 -6.984 11.072 1.00 90.31 178 ALA A N 1
ATOM 1369 C CA . ALA A 1 178 ? -0.017 -6.018 11.158 1.00 90.31 178 ALA A CA 1
ATOM 1370 C C . ALA A 1 178 ? -1.351 -6.643 11.597 1.00 90.31 178 ALA A C 1
ATOM 1372 O O . ALA A 1 178 ? -1.496 -7.861 11.675 1.00 90.31 178 ALA A O 1
ATOM 1373 N N . PHE A 1 179 ? -2.337 -5.781 11.878 1.00 91.44 179 PHE A N 1
ATOM 1374 C CA . PHE A 1 179 ? -3.755 -6.152 12.008 1.00 91.44 179 PHE A CA 1
ATOM 1375 C C . PHE A 1 179 ? -4.059 -7.320 12.964 1.00 91.44 179 PHE A C 1
ATOM 1377 O O . PHE A 1 179 ? -4.940 -8.141 12.715 1.00 91.44 179 PHE A O 1
ATOM 1384 N N . ARG A 1 180 ? -3.363 -7.395 14.107 1.00 85.44 180 ARG A N 1
ATOM 1385 C CA . ARG A 1 180 ? -3.543 -8.495 15.082 1.00 85.44 180 ARG A CA 1
ATOM 1386 C C . ARG A 1 180 ? -4.953 -8.601 15.678 1.00 85.44 180 ARG A C 1
ATOM 1388 O O . ARG A 1 180 ? -5.275 -9.623 16.267 1.00 85.44 180 ARG A O 1
ATOM 1395 N N . ASN A 1 181 ? -5.763 -7.549 15.562 1.00 89.69 181 ASN A N 1
ATOM 1396 C CA . ASN A 1 181 ? -7.143 -7.519 16.049 1.00 89.69 181 ASN A CA 1
ATOM 1397 C C . ASN A 1 181 ? -8.172 -7.805 14.938 1.00 89.69 181 ASN A C 1
ATOM 1399 O O . ASN A 1 181 ? -9.365 -7.632 15.164 1.00 89.69 181 ASN A O 1
ATOM 1403 N N . TRP A 1 182 ? -7.726 -8.192 13.741 1.00 94.12 182 TRP A N 1
ATOM 1404 C CA . TRP A 1 182 ? -8.581 -8.459 12.587 1.00 94.12 182 TRP A CA 1
ATOM 1405 C C . TRP A 1 182 ? -8.297 -9.870 12.049 1.00 94.12 182 TRP A C 1
ATOM 1407 O O . TRP A 1 182 ? -7.491 -10.005 11.128 1.00 94.12 182 TRP A O 1
ATOM 1417 N N . PRO A 1 183 ? -8.895 -10.923 12.640 1.00 94.50 183 PRO A N 1
ATOM 1418 C CA . PRO A 1 183 ? -8.587 -12.323 12.332 1.00 94.50 183 PRO A CA 1
ATOM 1419 C C . PRO A 1 183 ? -8.669 -12.675 10.844 1.00 94.50 183 PRO A C 1
ATOM 1421 O O . PRO A 1 183 ? -7.812 -13.391 10.330 1.00 94.50 183 PRO A O 1
ATOM 1424 N N . GLU A 1 184 ? -9.636 -12.104 10.126 1.00 96.50 184 GLU A N 1
ATOM 1425 C CA . GLU A 1 184 ? -9.835 -12.336 8.697 1.00 96.50 184 GLU A CA 1
ATOM 1426 C C . GLU A 1 184 ? -8.643 -11.860 7.858 1.00 96.50 184 GLU A C 1
ATOM 1428 O O . GLU A 1 184 ? -8.407 -12.390 6.774 1.00 96.50 184 GLU A O 1
ATOM 1433 N N . TYR A 1 185 ? -7.859 -10.894 8.349 1.00 96.00 185 TYR A N 1
ATOM 1434 C CA . TYR A 1 185 ? -6.587 -10.537 7.727 1.00 96.00 185 TYR A CA 1
ATOM 1435 C C . TYR A 1 185 ? -5.569 -11.669 7.846 1.00 96.00 185 TYR A C 1
ATOM 1437 O O . TYR A 1 185 ? -4.895 -11.982 6.871 1.00 96.00 185 TYR A O 1
ATOM 1445 N N . GLY A 1 186 ? -5.463 -12.299 9.018 1.00 94.19 186 GLY A N 1
ATOM 1446 C CA . GLY A 1 186 ? -4.598 -13.459 9.221 1.00 94.19 186 GLY A CA 1
ATOM 1447 C C . GLY A 1 186 ? -4.972 -14.606 8.290 1.00 94.19 186 GLY A C 1
ATOM 1448 O O . GLY A 1 186 ? -4.097 -15.142 7.613 1.00 94.19 186 GLY A O 1
ATOM 1449 N N . ASP A 1 187 ? -6.267 -14.912 8.188 1.00 95.06 187 ASP A N 1
ATOM 1450 C CA . ASP A 1 187 ? -6.783 -15.941 7.278 1.00 95.06 187 ASP A CA 1
ATOM 1451 C C . ASP A 1 187 ? -6.492 -15.598 5.809 1.00 95.06 187 ASP A C 1
ATOM 1453 O O . ASP A 1 187 ? -6.012 -16.441 5.052 1.00 95.06 187 ASP A O 1
ATOM 1457 N N . MET A 1 188 ? -6.722 -14.342 5.410 1.00 95.38 188 MET A N 1
ATOM 1458 C CA . MET A 1 188 ? -6.448 -13.848 4.056 1.00 95.38 188 MET A CA 1
ATOM 1459 C C . MET A 1 188 ? -4.955 -13.899 3.703 1.00 95.38 188 MET A C 1
ATOM 1461 O O . MET A 1 188 ? -4.603 -14.248 2.577 1.00 95.38 188 MET A O 1
ATOM 1465 N N . MET A 1 189 ? -4.078 -13.537 4.642 1.00 94.44 189 MET A N 1
ATOM 1466 C CA . MET A 1 189 ? -2.626 -13.520 4.438 1.00 94.44 189 MET A CA 1
ATOM 1467 C C . MET A 1 189 ? -1.971 -14.895 4.628 1.00 94.44 189 MET A C 1
ATOM 1469 O O . MET A 1 189 ? -0.798 -15.055 4.290 1.00 94.44 189 MET A O 1
ATOM 1473 N N . GLY A 1 190 ? -2.706 -15.879 5.153 1.00 92.56 190 GLY A N 1
ATOM 1474 C CA . GLY A 1 190 ? -2.214 -17.230 5.429 1.00 92.56 190 GLY A CA 1
ATOM 1475 C C . GLY A 1 190 ? -1.441 -17.373 6.745 1.00 92.56 190 GLY A C 1
ATOM 1476 O O . GLY A 1 190 ? -0.770 -18.384 6.946 1.00 92.56 190 GLY A O 1
ATOM 1477 N N . GLY A 1 191 ? -1.511 -16.385 7.640 1.00 90.56 191 GLY A N 1
ATOM 1478 C CA . GLY A 1 191 ? -0.927 -16.455 8.977 1.00 90.56 191 GLY A CA 1
ATOM 1479 C C . GLY A 1 191 ? -0.458 -15.115 9.540 1.00 90.56 191 GLY A C 1
ATOM 1480 O O . GLY A 1 191 ? -0.368 -14.100 8.846 1.00 90.56 191 GLY A O 1
ATOM 1481 N N . TYR A 1 192 ? -0.109 -15.143 10.826 1.00 89.81 192 TYR A N 1
ATOM 1482 C CA . TYR A 1 192 ? 0.512 -14.025 11.530 1.00 89.81 192 TYR A CA 1
ATOM 1483 C C . TYR A 1 192 ? 1.983 -14.286 11.822 1.00 89.81 192 TYR A C 1
ATOM 1485 O O . TYR A 1 192 ? 2.448 -15.422 11.910 1.00 89.81 192 TYR A O 1
ATOM 1493 N N . TYR A 1 193 ? 2.710 -13.197 12.031 1.00 87.56 193 TYR A N 1
ATOM 1494 C CA . TYR A 1 193 ? 4.088 -13.225 12.475 1.00 87.56 193 TYR A CA 1
ATOM 1495 C C . TYR A 1 193 ? 4.251 -13.945 13.828 1.00 87.56 193 TYR A C 1
ATOM 1497 O O . TYR A 1 193 ? 3.682 -13.520 14.836 1.00 87.56 193 TYR A O 1
ATOM 1505 N N . GLY A 1 194 ? 5.071 -15.002 13.845 1.00 83.69 194 GLY A N 1
ATOM 1506 C CA . GLY A 1 194 ? 5.303 -15.870 15.007 1.00 83.69 194 GLY A CA 1
ATOM 1507 C C . GLY A 1 194 ? 6.507 -15.515 15.890 1.00 83.69 194 GLY A C 1
ATOM 1508 O O . GLY A 1 194 ? 6.714 -16.176 16.901 1.00 83.69 194 GLY A O 1
ATOM 1509 N N . GLY A 1 195 ? 7.289 -14.485 15.546 1.00 79.44 195 GLY A N 1
ATOM 1510 C CA . GLY A 1 195 ? 8.528 -14.121 16.251 1.00 79.44 195 GLY A CA 1
ATOM 1511 C C . GLY A 1 195 ? 9.788 -14.318 15.403 1.00 79.44 195 GLY A C 1
ATOM 1512 O O . GLY A 1 195 ? 9.748 -14.974 14.364 1.00 79.44 195 GLY A O 1
ATOM 1513 N N . HIS A 1 196 ? 10.896 -13.704 15.837 1.00 75.62 196 HIS A N 1
ATOM 1514 C CA . HIS A 1 196 ? 12.212 -13.952 15.243 1.00 75.62 196 HIS A CA 1
ATOM 1515 C C . HIS A 1 196 ? 12.751 -15.220 15.907 1.00 75.62 196 HIS A C 1
ATOM 1517 O O . HIS A 1 196 ? 12.725 -15.300 17.137 1.00 75.62 196 HIS A O 1
ATOM 1523 N N . ILE A 1 197 ? 13.181 -16.191 15.103 1.00 46.34 197 ILE A N 1
ATOM 1524 C CA . ILE A 1 197 ? 13.891 -17.386 15.578 1.00 46.34 197 ILE A CA 1
ATOM 1525 C C . ILE A 1 197 ? 15.387 -17.118 15.708 1.00 46.34 197 ILE A C 1
ATOM 1527 O O . ILE A 1 197 ? 15.898 -16.282 14.927 1.00 46.34 197 ILE A O 1
#

Nearest PDB structures (foldseek):
  5f2o-assembly1_B  TM=3.076E-01  e=4.110E-02  Mycobacterium marinum M
  5f2n-assembly1_B  TM=3.164E-01  e=6.262E-02  Mycobacterium marinum M
  3lk6-assembly1_A  TM=3.585E-01  e=1.965E-01  Bacillus subtilis
  2hj9-assembly1_B  TM=3.035E-01  e=2.087E-01  Vibrio harveyi
  9itd-assembly2_C  TM=2.147E-01  e=3.982E+00  Homo sapiens

pLDDT: mean 88.38, std 18.45, range [35.19, 98.81]

Mean predicted aligned error: 7.49 Å

Secondary structure (DSSP, 8-state):
--------SSSSHHHHSTTS-S--SPPPHHHHHHHHHHTT--PPPHHHHHHHHHHS-SS-SS--SS--EEEEES-TTSSTHHHHHHHHHHHHHHHH-S-EEEEE--GGGGSHHHHHT-SEEEEES---SSTTS-TTGGG--HHHHHHHHHHHHHHHHHHHHHHHTT-EEEEEGGGGGS-TT-HHHHHHHT-------

Radius of gyration: 20.18 Å; Cα contacts (8 Å, |Δi|>4): 259; chains: 1; bounding box: 74×48×41 Å

Foldseek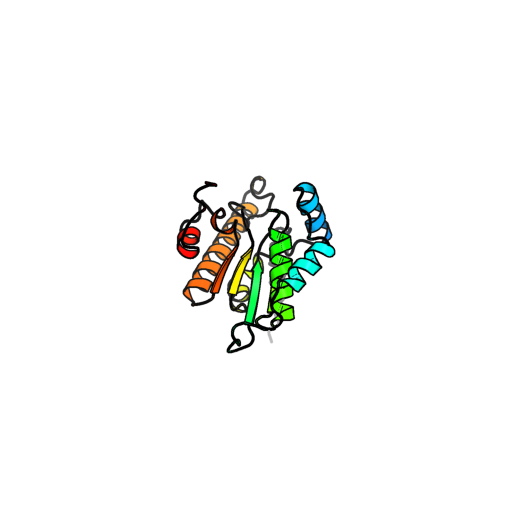 3Di:
DDDDDDDPDDPPVPPVVVVLPPDLDPDDPVRLVVLLVVLVADADDPVVLVVLLVPADQADPDADPDEFEEEEEDRCNPDNCQNVVLSSVCSNCVRHVRYHYDYGHRLVCLADPSVLNGLEYEPRLHQEAQSQADPCLVVDDDPSNVVRVVRSVRSVVSNVVCVVVVGYYHYDDNLQNYNPVPVVSQVSHVHHDPDDD

Solvent-accessible surface area (backbone atoms only — not comparable to full-atom values): 11373 Å² total; per-residue (Å²): 143,83,90,77,88,87,86,85,86,78,78,76,72,65,62,72,58,68,79,73,66,85,73,73,41,65,66,54,72,68,58,45,52,52,46,10,57,76,56,75,27,62,70,69,50,72,70,53,48,52,52,49,56,70,70,43,57,75,54,47,96,59,84,58,96,55,95,35,36,30,37,40,35,39,60,55,37,76,38,62,62,26,38,46,52,53,52,45,47,46,47,42,19,68,46,24,66,48,32,48,63,45,78,41,53,30,59,64,51,40,34,58,75,55,34,65,71,37,52,30,44,30,39,39,32,36,60,48,64,60,78,67,47,61,97,60,52,90,74,47,57,71,69,62,34,52,50,42,50,52,48,34,51,49,33,54,51,29,49,53,53,44,46,76,72,73,41,47,77,43,72,38,84,41,31,37,56,22,37,81,88,38,66,69,54,30,65,74,69,73,43,63,65,87,74,88,130

Sequence (197 aa):
MKNRNYIFLCLLASVAFAHIARAAGPTPPDVKAAKMKARNVSAPTDQQIKLIEAAAPDKAPAKPAKPRKVLVWGHTWTHQPNPYAEKALEILARKTGAFEAVISDDPRLLLGDSLRQFDALVMNNIHEREPFLPDDFARLKGEQKAAAQKFDEAVKQSILEYVRSGKGVVGIHAATAAFRNWPEYGDMMGGYYGGHI

Organism: NCBI:txid412755

InterPro domains:
  IPR029010 ThuA-like domain [PF06283] (69-196)
  IPR029062 Class I glutamine amidotransferase-like [G3DSA:3.40.50.880] (53-197)
  IPR029062 Class I glutamine amidotransferase-like [SSF52317] (67-196)